Protein AF-A0A914D4G0-F1 (afdb_monomer_lite)

InterPro domains:
  IPR000300 Inositol polyphosphate-related phosphatase [PF22669] (76-196)
  IPR036691 Endonuclease/exonuclease/phosphatase superfamily [G3DSA:3.60.10.10] (46-197)
  IPR036691 Endonuclease/exonuclease/phosphatase superfamily [SSF56219] (54-196)
  IPR046985 Inositol 5-phosphatase [PTHR11200] (38-196)

Organism: NCBI:txid290746

Radius of gyration: 23.09 Å; chains: 1; bounding box: 46×28×74 Å

Secondary structure (DSSP, 8-state):
-----------HHHHHHHHHHHHHHHHTTSGGG---S------S---HHHHHHHHHHHHHTGGGT-------EEEEEEE-TTPPPPS--GGGG---GGG--SEEEEEEESS---GGGGTS---HHHHHHHHHHHHHS-TTEEEEEEEEETTEEEEEEEETTSS--EEEEEEEEEE-SGGG-SSSEEEEEEEEETT--

Structure (mmCIF, N/CA/C/O backbone):
data_AF-A0A914D4G0-F1
#
_entry.id   AF-A0A914D4G0-F1
#
loop_
_atom_site.group_PDB
_atom_site.id
_atom_site.type_symbol
_atom_site.label_atom_id
_atom_site.label_alt_id
_atom_site.label_comp_id
_atom_site.label_asym_id
_atom_site.label_entity_id
_atom_site.label_seq_id
_atom_site.pdbx_PDB_ins_code
_atom_site.Cartn_x
_atom_site.Cartn_y
_atom_site.Cartn_z
_atom_site.occupancy
_atom_site.B_iso_or_equiv
_atom_site.auth_seq_id
_atom_site.auth_comp_id
_atom_site.auth_asym_id
_atom_site.auth_atom_id
_atom_site.pdbx_PDB_model_num
ATOM 1 N N . MET A 1 1 ? 10.282 -16.327 -8.900 1.00 31.52 1 MET A N 1
ATOM 2 C CA . MET A 1 1 ? 9.055 -16.215 -8.095 1.00 31.52 1 MET A CA 1
ATOM 3 C C . MET A 1 1 ? 9.172 -14.932 -7.304 1.00 31.52 1 MET A C 1
ATOM 5 O O . MET A 1 1 ? 10.113 -14.797 -6.533 1.00 31.52 1 MET A O 1
ATOM 9 N N . TRP A 1 2 ? 8.322 -13.964 -7.622 1.00 39.78 2 TRP A N 1
ATOM 10 C CA . TRP A 1 2 ? 8.323 -12.632 -7.029 1.00 39.78 2 TRP A C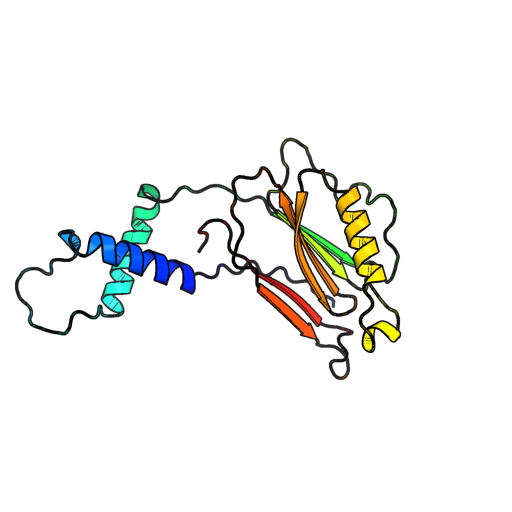A 1
ATOM 11 C C . TRP A 1 2 ? 7.177 -12.587 -6.027 1.00 39.78 2 TRP A C 1
ATOM 13 O O . TRP A 1 2 ? 6.055 -12.918 -6.400 1.00 39.78 2 TRP A O 1
ATOM 23 N N . LEU A 1 3 ? 7.456 -12.257 -4.770 1.00 36.03 3 LEU A N 1
ATOM 24 C CA . LEU A 1 3 ? 6.444 -12.249 -3.721 1.00 36.03 3 LEU A CA 1
ATOM 25 C C . LEU A 1 3 ? 6.492 -10.889 -3.020 1.00 36.03 3 LEU A C 1
ATOM 27 O O . LEU A 1 3 ? 7.392 -10.623 -2.229 1.00 36.03 3 LEU A O 1
ATOM 31 N N . ALA A 1 4 ? 5.542 -10.014 -3.346 1.00 40.72 4 ALA A N 1
ATOM 32 C CA . ALA A 1 4 ? 5.218 -8.881 -2.491 1.00 40.72 4 ALA A CA 1
ATOM 33 C C . ALA A 1 4 ? 4.266 -9.412 -1.415 1.00 40.72 4 ALA A C 1
ATOM 35 O O . ALA A 1 4 ? 3.120 -9.742 -1.715 1.00 40.72 4 ALA A O 1
ATOM 36 N N . VAL A 1 5 ? 4.762 -9.578 -0.190 1.00 39.16 5 VAL A N 1
ATOM 37 C CA . VAL A 1 5 ? 3.942 -10.025 0.939 1.00 39.16 5 VAL A CA 1
ATOM 38 C C . VAL A 1 5 ? 3.529 -8.791 1.724 1.00 39.16 5 VAL A C 1
ATOM 40 O O . VAL A 1 5 ? 4.361 -8.155 2.367 1.00 39.16 5 VAL A O 1
ATOM 43 N N . LEU A 1 6 ? 2.239 -8.460 1.699 1.00 41.31 6 LEU A N 1
ATOM 44 C CA . LEU A 1 6 ? 1.662 -7.623 2.74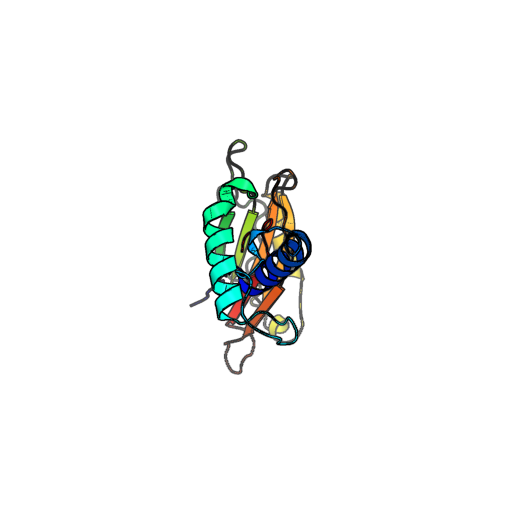2 1.00 41.31 6 LEU A CA 1
ATOM 45 C C . LEU A 1 6 ? 1.470 -8.517 3.971 1.00 41.31 6 LEU A C 1
ATOM 47 O O . LEU A 1 6 ? 0.527 -9.303 4.031 1.00 41.31 6 LEU A O 1
ATOM 51 N N . LEU A 1 7 ? 2.395 -8.437 4.925 1.00 39.84 7 LEU A N 1
ATOM 52 C CA . LEU A 1 7 ? 2.216 -9.048 6.236 1.00 39.84 7 LEU A CA 1
ATOM 53 C C . LEU A 1 7 ? 1.418 -8.072 7.104 1.00 39.84 7 LEU A C 1
ATOM 55 O O . LEU A 1 7 ? 1.981 -7.169 7.716 1.00 39.84 7 LEU A O 1
ATOM 59 N N . LEU A 1 8 ? 0.099 -8.257 7.159 1.00 38.81 8 LEU A N 1
ATOM 60 C CA . LEU A 1 8 ? -0.708 -7.713 8.250 1.00 38.81 8 LEU A CA 1
ATOM 61 C C . LEU A 1 8 ? -0.445 -8.592 9.476 1.00 38.81 8 LEU A C 1
ATOM 63 O O . LEU A 1 8 ? -1.198 -9.520 9.754 1.00 38.81 8 LEU A O 1
ATOM 67 N N . THR A 1 9 ? 0.686 -8.379 10.148 1.00 33.00 9 THR A N 1
ATOM 68 C CA . THR A 1 9 ? 0.923 -8.990 11.456 1.00 33.00 9 THR A CA 1
ATOM 69 C C . THR A 1 9 ? 0.265 -8.112 12.511 1.00 33.00 9 THR A C 1
ATOM 71 O O . THR A 1 9 ? 0.664 -6.950 12.632 1.00 33.00 9 THR A O 1
ATOM 74 N N . PRO A 1 10 ? -0.693 -8.635 13.282 1.00 34.34 10 PRO A N 1
ATOM 75 C CA . PRO A 1 10 ? -1.099 -7.985 14.511 1.00 34.34 10 PRO A CA 1
ATOM 76 C C . PRO A 1 10 ? 0.111 -7.947 15.458 1.00 34.34 10 PRO A C 1
ATOM 78 O O . PRO A 1 10 ? 0.703 -8.989 15.763 1.00 34.34 10 PRO A O 1
ATOM 81 N N . ILE A 1 11 ? 0.572 -6.750 15.837 1.00 36.84 11 ILE A N 1
ATOM 82 C CA . ILE A 1 11 ? 1.615 -6.601 16.861 1.00 36.84 11 ILE A CA 1
ATOM 83 C C . ILE A 1 11 ? 0.909 -6.700 18.215 1.00 36.84 11 ILE A C 1
ATOM 85 O O . ILE A 1 11 ? 0.726 -5.703 18.912 1.00 36.84 11 ILE A O 1
ATOM 89 N N . ALA A 1 12 ? 0.549 -7.925 18.599 1.00 33.84 12 ALA A N 1
ATOM 90 C CA . ALA A 1 12 ? -0.200 -8.162 19.829 1.00 33.84 12 ALA A CA 1
ATOM 91 C C . ALA A 1 12 ? 0.590 -7.690 21.063 1.00 33.84 12 ALA A C 1
ATOM 93 O O . ALA A 1 12 ? 0.043 -7.145 22.013 1.00 33.84 12 ALA A O 1
ATOM 94 N N . TYR A 1 13 ? 1.917 -7.800 21.053 1.00 32.06 13 TYR A N 1
ATOM 95 C CA . TYR A 1 13 ? 2.677 -7.695 22.299 1.00 32.06 13 TYR A CA 1
ATOM 96 C C . TYR A 1 13 ? 2.809 -6.273 22.882 1.00 32.06 13 TYR A C 1
ATOM 98 O O . TYR A 1 13 ? 2.896 -6.105 24.098 1.00 32.06 13 TYR A O 1
ATOM 106 N N . ALA A 1 14 ? 2.840 -5.232 22.043 1.00 32.28 14 ALA A N 1
ATOM 107 C CA . ALA A 1 14 ? 3.167 -3.876 22.501 1.00 32.28 14 ALA A CA 1
ATOM 108 C C . ALA A 1 14 ? 1.941 -3.104 23.022 1.00 32.28 14 ALA A C 1
ATOM 110 O O . ALA A 1 14 ? 2.030 -2.416 24.042 1.00 32.28 14 ALA A O 1
ATOM 111 N N . ALA A 1 15 ? 0.789 -3.248 22.360 1.00 35.72 15 ALA A N 1
ATOM 112 C CA . ALA A 1 15 ? -0.452 -2.584 22.757 1.00 35.72 15 ALA A CA 1
ATOM 113 C C . ALA A 1 15 ? -1.072 -3.220 24.014 1.00 35.72 15 ALA A C 1
ATOM 115 O O . ALA A 1 15 ? -1.530 -2.488 24.894 1.00 35.72 15 ALA A O 1
ATOM 116 N N . TYR A 1 16 ? -0.998 -4.552 24.160 1.00 37.50 16 TYR A N 1
ATOM 117 C CA . TYR A 1 16 ? -1.457 -5.251 25.369 1.00 37.50 16 TYR A CA 1
ATOM 118 C C . TYR A 1 16 ? -0.684 -4.827 26.613 1.00 37.50 16 TYR A C 1
ATOM 120 O O . TYR A 1 16 ? -1.299 -4.514 27.626 1.00 37.50 16 TYR A O 1
ATOM 128 N N . SER A 1 17 ? 0.644 -4.712 26.532 1.00 36.75 17 SER A N 1
ATOM 129 C CA . SER A 1 17 ? 1.446 -4.212 27.654 1.00 36.75 17 SER A CA 1
ATOM 130 C C . SER A 1 17 ? 1.021 -2.794 28.062 1.00 36.75 17 SER A C 1
ATOM 132 O O . SER A 1 17 ? 0.920 -2.490 29.249 1.00 36.75 17 SER A O 1
ATOM 134 N N . TYR A 1 18 ? 0.686 -1.920 27.107 1.00 39.38 18 TYR A N 1
ATOM 135 C CA . TYR A 1 18 ? 0.247 -0.555 27.407 1.00 39.38 18 TYR A CA 1
ATOM 136 C C . TYR A 1 18 ? -1.170 -0.492 28.001 1.00 39.38 18 TYR A C 1
ATOM 138 O O . TYR A 1 18 ? -1.399 0.230 28.976 1.00 39.38 18 TYR A O 1
ATOM 146 N N . ILE A 1 19 ? -2.118 -1.263 27.456 1.00 41.59 19 ILE A N 1
ATOM 147 C CA . ILE A 1 19 ? -3.496 -1.349 27.961 1.00 41.59 19 ILE A CA 1
ATOM 148 C C . ILE A 1 19 ? -3.509 -2.018 29.335 1.00 41.59 19 ILE A C 1
ATOM 150 O O . ILE A 1 19 ? -4.092 -1.457 30.259 1.00 41.59 19 ILE A O 1
ATOM 154 N N . SER A 1 20 ? -2.810 -3.143 29.500 1.00 48.12 20 SER A N 1
ATOM 155 C CA . SER A 1 20 ? -2.646 -3.833 30.780 1.00 48.12 20 SER A CA 1
ATOM 156 C C . SER A 1 20 ? -2.050 -2.890 31.820 1.00 48.12 20 SER A C 1
ATOM 158 O O . SER A 1 20 ? -2.674 -2.674 32.848 1.00 48.12 20 SER A O 1
ATOM 160 N N . ASN A 1 21 ? -0.959 -2.174 31.527 1.00 44.28 21 ASN A N 1
ATOM 161 C CA . ASN A 1 21 ? -0.367 -1.231 32.485 1.00 44.28 21 ASN A CA 1
ATOM 162 C C . ASN A 1 21 ? -1.286 -0.046 32.833 1.00 44.28 21 ASN A C 1
ATOM 164 O O . ASN A 1 21 ? -1.348 0.378 33.990 1.00 44.28 21 ASN A O 1
ATOM 168 N N . THR A 1 22 ? -2.020 0.489 31.856 1.00 48.53 22 THR A N 1
ATOM 169 C CA . THR A 1 22 ? -2.906 1.647 32.062 1.00 48.53 22 THR A CA 1
ATOM 170 C C . THR A 1 22 ? -4.183 1.255 32.811 1.00 48.53 22 THR A C 1
ATOM 172 O O . THR A 1 22 ? -4.624 1.970 33.714 1.00 48.53 22 THR A O 1
ATOM 175 N N . LEU A 1 23 ? -4.771 0.103 32.478 1.00 47.41 23 LEU A N 1
ATOM 176 C CA . LEU A 1 23 ? -5.924 -0.461 33.176 1.00 47.41 23 LEU A CA 1
ATOM 177 C C . LEU A 1 23 ? -5.527 -0.977 34.560 1.00 47.41 23 LEU A C 1
ATOM 179 O O . LEU A 1 23 ? -6.229 -0.689 35.521 1.00 47.41 23 LEU A O 1
ATOM 183 N N . TYR A 1 24 ? -4.371 -1.623 34.704 1.00 48.72 24 TYR A N 1
ATOM 184 C CA . TYR A 1 24 ? -3.811 -2.036 35.988 1.00 48.72 24 TYR A CA 1
ATOM 185 C C . TYR A 1 24 ? -3.618 -0.832 36.910 1.00 48.72 24 TYR A C 1
ATOM 187 O O . TYR A 1 24 ? -4.111 -0.840 38.033 1.00 48.72 24 TYR A O 1
ATOM 195 N N . ALA A 1 25 ? -3.017 0.265 36.434 1.00 53.16 25 ALA A N 1
ATOM 196 C CA . ALA A 1 25 ? -2.894 1.496 37.218 1.00 53.16 25 ALA A CA 1
ATOM 197 C C . ALA A 1 25 ? -4.259 2.078 37.638 1.00 53.16 25 ALA A C 1
ATOM 199 O O . ALA A 1 25 ? -4.397 2.596 38.747 1.00 53.16 25 ALA A O 1
ATOM 200 N N . LYS A 1 26 ? -5.274 1.963 36.773 1.00 47.59 26 LYS A N 1
ATOM 201 C CA . LYS A 1 26 ? -6.637 2.456 37.018 1.00 47.59 26 LYS A CA 1
ATOM 202 C C . LYS A 1 26 ? -7.452 1.549 37.945 1.00 47.59 26 LYS A C 1
ATOM 204 O O . LYS A 1 26 ? -8.315 2.041 38.670 1.00 47.59 26 LYS A O 1
ATOM 209 N N . PHE A 1 27 ? -7.177 0.247 37.945 1.00 44.84 27 PHE A N 1
ATOM 210 C CA . PHE A 1 27 ? -7.932 -0.760 38.683 1.00 44.84 27 PHE A CA 1
ATOM 211 C C . PHE A 1 27 ? -7.216 -1.303 39.923 1.00 44.84 27 PHE A C 1
ATOM 213 O O . PHE A 1 27 ? -7.862 -1.975 40.718 1.00 44.84 27 PHE A O 1
ATOM 220 N N . LYS A 1 28 ? -5.958 -0.919 40.183 1.00 45.75 28 LYS A N 1
ATOM 221 C CA . LYS A 1 28 ? -5.186 -1.262 41.398 1.00 45.75 28 LYS A CA 1
ATOM 222 C C . LYS A 1 28 ? -5.899 -0.923 42.722 1.00 45.75 28 LYS A C 1
ATOM 224 O O . LYS A 1 28 ? -5.523 -1.441 43.767 1.00 45.75 28 LYS A O 1
ATOM 229 N N . GLY A 1 29 ? -6.916 -0.054 42.691 1.00 41.25 29 GLY A N 1
ATOM 230 C CA . GLY A 1 29 ? -7.773 0.286 43.836 1.00 41.25 29 GLY A CA 1
ATOM 231 C C . GLY A 1 29 ? -9.142 -0.412 43.874 1.00 41.25 29 GLY A C 1
ATOM 232 O O . GLY A 1 29 ? -9.911 -0.166 44.800 1.00 41.25 29 GLY A O 1
ATOM 233 N N . MET A 1 30 ? -9.484 -1.244 42.886 1.00 38.59 30 MET A N 1
ATOM 234 C CA . MET A 1 30 ? -10.742 -1.994 42.842 1.00 38.59 30 MET A CA 1
ATOM 235 C C . MET A 1 30 ? -10.577 -3.360 43.514 1.00 38.59 30 MET A C 1
ATOM 237 O O . MET A 1 30 ? -9.576 -4.050 43.346 1.00 38.59 30 MET A O 1
ATOM 241 N N . THR A 1 31 ? -11.591 -3.761 44.275 1.00 43.91 31 THR A N 1
ATOM 242 C CA . THR A 1 31 ? -11.625 -4.922 45.184 1.00 43.91 31 THR A CA 1
ATOM 243 C C . THR A 1 31 ? -11.332 -6.288 44.552 1.00 43.91 31 THR A C 1
ATOM 245 O O . THR A 1 31 ? -11.172 -7.254 45.289 1.00 43.91 31 THR A O 1
ATOM 248 N N . PHE A 1 32 ? -11.201 -6.385 43.226 1.00 41.91 32 PHE A N 1
ATOM 249 C CA . PHE A 1 32 ? -10.758 -7.601 42.533 1.00 41.91 32 PHE A CA 1
ATOM 250 C C . PHE A 1 32 ? -9.261 -7.910 42.734 1.00 41.91 32 PHE A C 1
ATOM 252 O O . PHE A 1 32 ? -8.868 -9.059 42.582 1.00 41.91 32 PHE A O 1
ATOM 259 N N . TYR A 1 33 ? -8.443 -6.916 43.111 1.00 45.09 33 TYR A N 1
ATOM 260 C CA . TYR A 1 33 ? -7.003 -7.072 43.394 1.00 45.09 33 TYR A CA 1
ATOM 261 C C . TYR A 1 33 ? -6.689 -7.319 44.875 1.00 45.09 33 TYR A C 1
ATOM 263 O O . TYR A 1 33 ? -5.527 -7.468 45.255 1.00 45.09 33 TYR A O 1
ATOM 271 N N . ALA A 1 34 ? -7.704 -7.329 45.740 1.00 39.88 34 ALA A N 1
ATOM 272 C CA . ALA A 1 34 ? -7.509 -7.679 47.135 1.00 39.88 34 ALA A CA 1
ATOM 273 C C . ALA A 1 34 ? -7.415 -9.204 47.242 1.00 39.88 34 ALA A C 1
ATOM 275 O O . ALA A 1 34 ? -8.435 -9.894 47.248 1.00 39.88 34 ALA A O 1
ATOM 276 N N . SER A 1 35 ? -6.192 -9.732 47.352 1.00 42.81 35 SER A N 1
ATOM 277 C CA . SER A 1 35 ? -6.002 -11.091 47.862 1.00 42.81 35 SER A CA 1
ATOM 278 C C . SER A 1 35 ? -6.795 -11.244 49.164 1.00 42.81 35 SER A C 1
ATOM 280 O O . SER A 1 35 ? -6.742 -10.334 50.005 1.00 42.81 35 SER A O 1
ATOM 282 N N . PRO A 1 36 ? -7.517 -12.365 49.365 1.00 39.41 36 PRO A N 1
ATOM 283 C CA . PRO A 1 36 ? -8.132 -12.671 50.647 1.00 39.41 36 PRO A CA 1
ATOM 284 C C . PRO A 1 36 ? -7.077 -12.487 51.732 1.00 39.41 36 PRO A C 1
ATOM 286 O O . PRO A 1 36 ? -5.961 -12.994 51.605 1.00 39.41 36 PRO A O 1
ATOM 289 N N . ALA A 1 37 ? -7.400 -11.677 52.739 1.00 42.59 37 ALA A N 1
ATOM 290 C CA . ALA A 1 37 ? -6.470 -11.273 53.778 1.00 42.59 37 ALA A CA 1
ATOM 291 C C . ALA A 1 37 ? -5.745 -12.498 54.359 1.00 42.59 37 ALA A C 1
ATOM 293 O O . ALA A 1 37 ? -6.352 -13.295 55.072 1.00 42.59 37 ALA A O 1
ATOM 294 N N . GLY A 1 38 ? -4.456 -12.647 54.037 1.00 43.66 38 GLY A N 1
ATOM 295 C CA . GLY A 1 38 ? -3.645 -13.725 54.592 1.00 43.66 38 GLY A CA 1
ATOM 296 C C . GLY A 1 38 ? -2.577 -14.330 53.688 1.00 43.66 38 GLY A C 1
ATOM 297 O O . GLY A 1 38 ? -2.456 -15.543 53.692 1.00 43.66 38 GLY A O 1
ATOM 298 N N . THR A 1 39 ? -1.761 -13.552 52.968 1.00 35.84 39 THR A N 1
ATOM 299 C CA . THR A 1 39 ? -0.366 -13.982 52.734 1.00 35.84 39 THR A CA 1
ATOM 300 C C . THR A 1 39 ? 0.559 -12.788 52.505 1.00 35.84 39 THR A C 1
ATOM 302 O O . THR A 1 39 ? 0.174 -11.766 51.949 1.00 35.84 39 THR A O 1
ATOM 305 N N . SER A 1 40 ? 1.755 -12.914 53.056 1.00 36.38 40 SER A N 1
ATOM 306 C CA . SER A 1 40 ? 2.755 -11.900 53.381 1.00 36.38 40 SER A CA 1
ATOM 307 C C . SER A 1 40 ? 3.497 -11.267 52.202 1.00 36.38 40 SER A C 1
ATOM 309 O O . SER A 1 40 ? 3.840 -11.955 51.250 1.00 36.38 40 SER A O 1
ATOM 311 N N . ASN A 1 41 ? 3.860 -9.990 52.387 1.00 45.78 41 ASN A N 1
ATOM 312 C CA . ASN A 1 41 ? 5.069 -9.305 51.907 1.00 45.78 41 ASN A CA 1
ATOM 313 C C . ASN A 1 41 ? 5.856 -9.968 50.758 1.00 45.78 41 ASN A C 1
ATOM 315 O O . ASN A 1 41 ? 6.761 -10.771 50.983 1.00 45.78 41 ASN A O 1
ATOM 319 N N . SER A 1 42 ? 5.654 -9.445 49.555 1.00 40.47 42 SER A N 1
ATOM 320 C CA . SER A 1 42 ? 6.712 -9.256 48.564 1.00 40.47 42 SER A CA 1
ATOM 321 C C . SER A 1 42 ? 6.470 -7.907 47.895 1.00 40.47 42 SER A C 1
ATOM 323 O O . SER A 1 42 ? 5.322 -7.548 47.635 1.00 40.47 42 SER A O 1
ATOM 325 N N . ASN A 1 43 ? 7.534 -7.132 47.670 1.00 45.47 43 ASN A N 1
ATOM 326 C CA . ASN A 1 43 ? 7.493 -5.893 46.890 1.00 45.47 43 ASN A CA 1
ATOM 327 C C . ASN A 1 43 ? 6.596 -6.110 45.667 1.00 45.47 43 ASN A C 1
ATOM 329 O O . ASN A 1 43 ? 6.866 -7.036 44.911 1.00 45.47 43 ASN A O 1
ATOM 333 N N . GLY A 1 44 ? 5.512 -5.330 45.560 1.00 53.06 44 GLY A N 1
ATOM 334 C CA . GLY A 1 44 ? 4.329 -5.593 44.727 1.00 53.06 44 GLY A CA 1
ATOM 335 C C . GLY A 1 44 ? 4.569 -5.570 43.218 1.00 53.06 44 GLY A C 1
ATOM 336 O O . GLY A 1 44 ? 4.004 -4.734 42.514 1.00 53.06 44 GLY A O 1
ATOM 337 N N . VAL A 1 45 ? 5.420 -6.475 42.753 1.00 53.12 45 VAL A N 1
ATOM 338 C CA . VAL A 1 45 ? 5.656 -6.826 41.362 1.00 53.12 45 VAL A CA 1
ATOM 339 C C . VAL A 1 45 ? 4.743 -8.021 41.069 1.00 53.12 45 VAL A C 1
ATOM 341 O O . VAL A 1 45 ? 4.906 -9.055 41.720 1.00 53.12 45 VAL A O 1
ATOM 344 N N . PRO A 1 46 ? 3.760 -7.875 40.167 1.00 56.84 46 PRO A N 1
ATOM 345 C CA . PRO A 1 46 ? 2.909 -8.977 39.723 1.00 56.84 46 PRO A CA 1
ATOM 346 C C . PRO A 1 46 ? 3.740 -10.148 39.195 1.00 56.84 46 PRO A C 1
ATOM 348 O O . PRO A 1 46 ? 4.801 -9.940 38.598 1.00 56.84 46 PRO A O 1
ATOM 351 N N . SER A 1 47 ? 3.286 -11.380 39.433 1.00 68.06 47 SER A N 1
ATOM 352 C CA . SER A 1 47 ? 3.899 -12.561 38.823 1.00 68.06 47 SER A CA 1
ATOM 353 C C . SER A 1 47 ? 3.332 -12.792 37.417 1.00 68.06 47 SER A C 1
ATOM 355 O O . SER A 1 47 ? 2.186 -12.449 37.143 1.00 68.06 47 SER A O 1
ATOM 357 N N . ALA A 1 48 ? 4.097 -13.434 36.529 1.00 68.50 48 ALA A N 1
ATOM 358 C CA . ALA A 1 48 ? 3.649 -13.715 35.157 1.00 68.50 48 ALA A CA 1
ATOM 359 C C . ALA A 1 48 ? 2.348 -14.547 35.089 1.00 68.50 48 ALA A C 1
ATOM 361 O O . ALA A 1 48 ? 1.604 -14.459 34.117 1.00 68.50 48 ALA A O 1
ATOM 362 N N . SER A 1 49 ? 2.060 -15.352 36.118 1.00 73.50 49 SER A N 1
ATOM 363 C CA . SER A 1 49 ? 0.791 -16.077 36.246 1.00 73.50 49 SER A CA 1
ATOM 364 C C . SER A 1 49 ? -0.385 -15.175 36.620 1.00 73.50 49 SER A C 1
ATOM 366 O O . SER A 1 49 ? -1.503 -15.443 36.187 1.00 73.50 49 SER A O 1
ATOM 368 N N . ASP A 1 50 ? -0.142 -14.117 37.399 1.00 76.44 50 ASP A N 1
ATOM 369 C CA . ASP A 1 50 ? -1.178 -13.145 37.759 1.00 76.44 50 ASP A CA 1
ATOM 370 C C . ASP A 1 50 ? -1.549 -12.288 36.543 1.00 76.44 50 ASP A C 1
ATOM 372 O O . ASP A 1 50 ? -2.731 -12.051 36.301 1.00 76.44 50 ASP A O 1
ATOM 376 N N . ASP A 1 51 ? -0.554 -11.895 35.742 1.00 75.75 51 ASP A N 1
ATOM 377 C CA . ASP A 1 51 ? -0.763 -11.135 34.505 1.00 75.75 51 ASP A CA 1
ATOM 378 C C . ASP A 1 51 ? -1.593 -11.936 33.493 1.00 75.75 51 ASP A C 1
ATOM 380 O O . ASP A 1 51 ? -2.593 -11.435 32.986 1.00 75.75 51 ASP A O 1
ATOM 384 N N . GLN A 1 52 ? -1.259 -13.216 33.280 1.00 75.81 52 GLN A N 1
ATOM 385 C CA . GLN A 1 52 ? -2.017 -14.081 32.371 1.00 75.81 52 GLN A CA 1
ATOM 386 C C . GLN A 1 52 ? -3.475 -14.261 32.821 1.00 75.81 52 GLN A C 1
ATOM 388 O O . GLN A 1 52 ? -4.392 -14.217 32.005 1.00 75.81 52 GLN A O 1
ATOM 393 N N . PHE A 1 53 ? -3.706 -14.440 34.124 1.00 82.38 53 PHE A N 1
ATOM 394 C CA . PHE A 1 53 ? -5.057 -14.565 34.670 1.00 82.38 53 PHE A CA 1
ATOM 395 C C . PHE A 1 53 ? -5.878 -13.280 34.484 1.00 82.38 53 PHE A C 1
ATOM 397 O O . PHE A 1 53 ? -7.068 -13.335 34.163 1.00 82.38 53 PHE A O 1
ATOM 404 N N . ILE A 1 54 ? -5.251 -12.117 34.675 1.00 81.50 54 ILE A N 1
ATOM 405 C CA . ILE A 1 54 ? -5.887 -10.817 34.442 1.00 81.50 54 ILE A CA 1
ATOM 406 C C . ILE A 1 54 ? -6.215 -10.643 32.957 1.00 81.50 54 ILE A C 1
ATOM 408 O O . ILE A 1 54 ? -7.326 -10.215 32.639 1.00 81.50 54 ILE A O 1
ATOM 412 N N . ASP A 1 55 ? -5.294 -11.003 32.065 1.00 77.75 55 ASP A N 1
ATOM 413 C CA . ASP A 1 55 ? -5.491 -10.914 30.619 1.00 77.75 55 ASP A CA 1
ATOM 414 C C . ASP A 1 55 ? -6.670 -11.780 30.165 1.00 77.75 55 ASP A C 1
ATOM 416 O O . ASP A 1 55 ? -7.545 -11.290 29.450 1.00 77.75 55 ASP A O 1
ATOM 420 N N . ASP A 1 56 ? -6.771 -13.016 30.658 1.00 82.31 56 ASP A N 1
ATOM 421 C CA . ASP A 1 56 ? -7.888 -13.915 30.355 1.00 82.31 56 ASP A CA 1
ATOM 422 C C . ASP A 1 56 ? -9.237 -13.317 30.811 1.00 82.31 56 ASP A C 1
ATOM 424 O O . ASP A 1 56 ? -10.240 -13.372 30.087 1.00 82.31 56 ASP A O 1
ATOM 428 N N . ILE A 1 57 ? -9.276 -12.689 31.996 1.00 87.56 57 ILE A N 1
ATOM 429 C CA . ILE A 1 57 ? -10.479 -12.008 32.497 1.00 87.56 57 ILE A CA 1
ATOM 430 C C . ILE A 1 57 ? -10.824 -10.778 31.654 1.00 87.56 57 ILE A C 1
ATOM 432 O O . ILE A 1 57 ? -12.007 -10.553 31.376 1.00 87.56 57 ILE A O 1
ATOM 436 N N . LEU A 1 58 ? -9.839 -9.961 31.273 1.00 84.50 58 LEU A N 1
ATOM 437 C CA . LEU A 1 58 ? -10.069 -8.772 30.452 1.00 84.50 58 LEU A CA 1
ATOM 438 C C . LEU A 1 58 ? -10.577 -9.170 29.066 1.00 84.50 58 LEU A C 1
ATOM 440 O O . LEU A 1 58 ? -11.592 -8.628 28.626 1.00 84.50 58 LEU A O 1
ATOM 444 N N . HIS A 1 59 ? -9.963 -10.178 28.449 1.00 80.75 59 HIS A N 1
ATOM 445 C CA . HIS A 1 59 ? -10.412 -10.768 27.192 1.00 80.75 59 HIS A CA 1
ATOM 446 C C . HIS A 1 59 ? -11.875 -11.223 27.253 1.00 80.75 59 HIS A C 1
ATOM 448 O O . HIS A 1 59 ? -12.685 -10.854 26.402 1.00 80.75 59 HIS A O 1
ATOM 454 N N . GLY A 1 60 ? -12.262 -11.951 28.307 1.00 83.75 60 GLY A N 1
ATOM 455 C CA . GLY A 1 60 ? -13.648 -12.398 28.495 1.00 83.75 60 GLY A CA 1
ATOM 456 C C . GLY A 1 60 ? -14.671 -11.255 28.595 1.00 83.75 60 GLY A C 1
ATOM 457 O O . GLY A 1 60 ? -15.867 -11.455 28.363 1.00 83.75 60 GLY A O 1
ATOM 458 N N . HIS A 1 61 ? -14.217 -10.040 28.905 1.00 86.25 61 HIS A N 1
ATOM 459 C CA . HIS A 1 61 ? -15.058 -8.862 29.095 1.00 86.25 61 HIS A CA 1
ATOM 460 C C . HIS A 1 61 ? -14.899 -7.785 28.018 1.00 86.25 61 HIS A C 1
ATOM 462 O O . HIS A 1 61 ? -15.514 -6.727 28.165 1.00 86.25 61 HIS A O 1
ATOM 468 N N . GLU A 1 62 ? -14.158 -8.036 26.935 1.00 85.94 62 GLU A N 1
ATOM 469 C CA . GLU A 1 62 ? -13.879 -7.050 25.878 1.00 85.94 62 GLU A CA 1
ATOM 470 C C . GLU A 1 62 ? -15.125 -6.325 25.376 1.00 85.94 62 GLU A C 1
ATOM 472 O O . GLU A 1 62 ? -15.115 -5.110 25.224 1.00 85.94 62 GLU A O 1
ATOM 477 N N . HIS A 1 63 ? -16.244 -7.031 25.210 1.00 85.75 63 HIS A N 1
ATOM 478 C CA . HIS A 1 63 ? -17.516 -6.451 24.763 1.00 85.75 63 HIS A CA 1
ATOM 479 C C . HIS A 1 63 ? -18.034 -5.284 25.632 1.00 85.75 63 HIS A C 1
ATOM 481 O O . HIS A 1 63 ? -18.912 -4.538 25.203 1.00 85.75 63 HIS A O 1
ATOM 487 N N . ARG A 1 64 ? -17.536 -5.129 26.866 1.00 88.81 64 ARG A N 1
ATOM 488 C CA . ARG A 1 64 ? -17.932 -4.056 27.792 1.00 88.81 64 ARG A CA 1
ATOM 489 C C . ARG A 1 64 ? -17.162 -2.759 27.569 1.00 88.81 64 ARG A C 1
ATOM 491 O O . ARG A 1 64 ? -17.602 -1.720 28.056 1.00 88.81 64 ARG A O 1
ATOM 498 N N . PHE A 1 65 ? -16.010 -2.819 26.908 1.00 84.31 65 PHE A N 1
ATOM 499 C CA . PHE A 1 65 ? -15.103 -1.679 26.765 1.00 84.31 65 PHE A CA 1
ATOM 500 C C . PHE A 1 65 ? -14.508 -1.517 25.359 1.00 84.31 65 PHE A C 1
ATOM 502 O O . PHE A 1 65 ? -13.954 -0.461 25.065 1.00 84.31 65 PHE A O 1
ATOM 509 N N . CYS A 1 66 ? -14.675 -2.503 24.480 1.00 85.69 66 CYS A N 1
ATOM 510 C CA . CYS A 1 66 ? -14.287 -2.469 23.077 1.00 85.69 66 CYS A CA 1
ATOM 511 C C . CYS A 1 66 ? -15.518 -2.348 22.175 1.00 85.69 66 CYS A C 1
ATOM 513 O O . CYS A 1 66 ? -16.590 -2.881 22.466 1.00 85.69 66 CYS A O 1
ATOM 515 N N . ASN A 1 67 ? -15.337 -1.682 21.035 1.00 85.75 67 ASN A N 1
ATOM 516 C CA . ASN A 1 67 ? -16.279 -1.732 19.926 1.00 85.75 67 ASN A CA 1
ATOM 517 C C . ASN A 1 67 ? -15.605 -2.415 18.737 1.00 85.75 67 ASN A C 1
ATOM 519 O O . ASN A 1 67 ? -14.493 -2.043 18.362 1.00 85.75 67 ASN A O 1
ATOM 523 N N . PHE A 1 68 ? -16.294 -3.378 18.136 1.00 86.94 68 PHE A N 1
ATOM 524 C CA . PHE A 1 68 ? -15.776 -4.155 17.018 1.00 86.94 68 PHE A CA 1
ATOM 525 C C . PHE A 1 68 ? -16.460 -3.727 15.726 1.00 86.94 68 PHE A C 1
ATOM 527 O O . PHE A 1 68 ? -17.673 -3.527 15.673 1.00 86.94 68 PHE A O 1
ATOM 534 N N . SER A 1 69 ? -15.667 -3.568 14.674 1.00 87.81 69 SER A N 1
ATOM 535 C CA . SER A 1 69 ? -16.162 -3.181 13.359 1.00 87.81 69 SER A CA 1
ATOM 536 C C . SER A 1 69 ? -15.277 -3.760 12.274 1.00 87.81 69 SER A C 1
ATOM 538 O O . SER A 1 69 ? -14.052 -3.750 12.413 1.00 87.81 69 SER A O 1
ATOM 540 N N . ASP A 1 70 ? -15.889 -4.168 11.171 1.00 90.44 70 ASP A N 1
ATOM 541 C CA . ASP A 1 70 ? -15.159 -4.739 10.049 1.00 90.44 70 ASP A CA 1
ATOM 542 C C . ASP A 1 70 ? -14.283 -3.702 9.344 1.00 90.44 70 ASP A C 1
ATOM 544 O O . ASP A 1 70 ? -14.688 -2.565 9.067 1.00 90.44 70 ASP A O 1
ATOM 548 N N . VAL A 1 71 ? -13.076 -4.129 8.974 1.00 91.94 71 VAL A N 1
ATOM 549 C CA . VAL A 1 71 ? -12.160 -3.346 8.148 1.00 91.94 71 VAL A CA 1
ATOM 550 C C . VAL A 1 71 ? -12.056 -3.981 6.767 1.00 91.94 71 VAL A C 1
ATOM 552 O O . VAL A 1 71 ? -11.567 -5.095 6.617 1.00 91.94 71 VAL A O 1
ATOM 555 N N . ARG A 1 72 ? -12.478 -3.251 5.729 1.00 94.19 72 ARG A N 1
ATOM 556 C CA . ARG A 1 72 ? -12.297 -3.676 4.337 1.00 94.19 72 ARG A CA 1
ATOM 557 C C . ARG A 1 72 ? -10.914 -3.273 3.844 1.00 94.19 72 ARG A C 1
ATOM 559 O O . ARG A 1 72 ? -10.618 -2.081 3.749 1.00 94.19 72 ARG A O 1
ATOM 566 N N . VAL A 1 73 ? -10.096 -4.258 3.498 1.00 95.31 73 VAL A N 1
ATOM 567 C CA . VAL A 1 73 ? -8.775 -4.058 2.897 1.00 95.31 73 VAL A CA 1
ATOM 568 C C . VAL A 1 73 ? -8.789 -4.656 1.497 1.00 95.31 73 VAL A C 1
ATOM 570 O O . VAL A 1 73 ? -9.108 -5.829 1.325 1.00 95.31 73 VAL A O 1
ATOM 573 N N . PHE A 1 74 ? -8.449 -3.853 0.495 1.00 96.19 74 PHE A N 1
ATOM 574 C CA . PHE A 1 74 ? -8.222 -4.328 -0.864 1.00 96.19 74 PHE A CA 1
ATOM 575 C C . PHE A 1 74 ? -6.725 -4.498 -1.091 1.00 96.19 74 PHE A C 1
ATOM 577 O O . PHE A 1 74 ? -5.952 -3.572 -0.853 1.00 96.19 74 PHE A O 1
ATOM 584 N N . VAL A 1 75 ? -6.317 -5.674 -1.557 1.00 96.50 75 VAL A N 1
ATOM 585 C CA . VAL A 1 75 ? -4.917 -5.988 -1.845 1.00 96.50 75 VAL A CA 1
ATOM 586 C C . VAL A 1 75 ? -4.825 -6.455 -3.283 1.00 96.50 75 VAL A C 1
ATOM 588 O O . VAL A 1 75 ? -5.539 -7.368 -3.691 1.00 96.50 75 VAL A O 1
ATOM 591 N N . THR A 1 76 ? -3.936 -5.843 -4.053 1.00 95.50 76 THR A N 1
ATOM 592 C CA . THR A 1 76 ? -3.681 -6.258 -5.428 1.00 95.50 76 THR A CA 1
ATOM 593 C C . THR A 1 76 ? -2.200 -6.221 -5.743 1.00 95.50 76 THR A C 1
ATOM 595 O O . THR A 1 76 ? -1.423 -5.493 -5.123 1.00 95.50 76 THR A O 1
ATOM 598 N N . THR A 1 77 ? -1.809 -6.979 -6.762 1.00 95.44 77 THR A N 1
ATOM 599 C CA . THR A 1 77 ? -0.448 -6.953 -7.265 1.00 95.44 77 THR A CA 1
ATOM 600 C C . THR A 1 77 ? -0.376 -7.002 -8.784 1.00 95.44 77 THR A C 1
ATOM 602 O O . THR A 1 77 ? -1.276 -7.549 -9.420 1.00 95.44 77 THR A O 1
ATOM 605 N N . PHE A 1 78 ? 0.672 -6.413 -9.364 1.00 93.88 78 PHE A N 1
ATOM 606 C CA . PHE A 1 78 ? 0.924 -6.477 -10.796 1.00 93.88 78 PHE A CA 1
ATOM 607 C C . PHE A 1 78 ? 2.423 -6.429 -11.118 1.00 93.88 78 PHE A C 1
ATOM 609 O O . PHE A 1 78 ? 3.135 -5.506 -10.725 1.00 93.88 78 PHE A O 1
ATOM 616 N N . ASN A 1 79 ? 2.897 -7.407 -11.888 1.00 93.44 79 ASN A N 1
ATOM 617 C CA . ASN A 1 79 ? 4.209 -7.340 -12.515 1.00 93.44 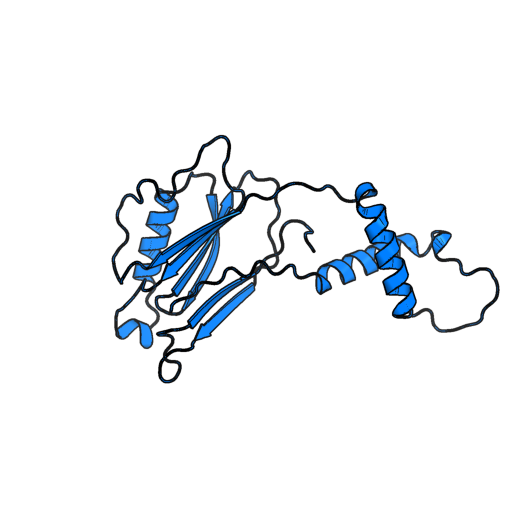79 ASN A CA 1
ATOM 618 C C . ASN A 1 79 ? 4.109 -6.505 -13.798 1.00 93.44 79 ASN A C 1
ATOM 620 O O . ASN A 1 79 ? 3.429 -6.899 -14.746 1.00 93.44 79 ASN A O 1
ATOM 624 N N . VAL A 1 80 ? 4.784 -5.357 -13.818 1.00 93.31 80 VAL A N 1
ATOM 625 C CA . VAL A 1 80 ? 4.650 -4.353 -14.880 1.00 93.31 80 VAL A CA 1
ATOM 626 C C . VAL A 1 80 ? 5.733 -4.462 -15.958 1.00 93.31 80 VAL A C 1
ATOM 628 O O . VAL A 1 80 ? 5.689 -3.717 -16.937 1.00 93.31 80 VAL A O 1
ATOM 631 N N . ASN A 1 81 ? 6.685 -5.397 -15.820 1.00 90.75 81 ASN A N 1
ATOM 632 C CA . ASN A 1 81 ? 7.708 -5.721 -16.824 1.00 90.75 81 ASN A CA 1
ATOM 633 C C . ASN A 1 81 ? 8.438 -4.474 -17.384 1.00 90.75 81 ASN A C 1
ATOM 635 O O . ASN A 1 81 ? 8.547 -4.274 -18.598 1.00 90.75 81 ASN A O 1
ATOM 639 N N . GLY A 1 82 ? 8.867 -3.576 -16.498 1.00 88.81 82 GLY A N 1
ATOM 640 C CA . GLY A 1 82 ? 9.620 -2.351 -16.791 1.00 88.81 82 GLY A CA 1
ATOM 641 C C . GLY A 1 82 ? 8.850 -1.277 -17.558 1.00 88.81 82 GLY A C 1
ATOM 642 O O . GLY A 1 82 ? 9.453 -0.307 -18.029 1.00 88.81 82 GLY A O 1
ATOM 643 N N . ARG A 1 83 ? 7.536 -1.452 -17.741 1.00 90.44 83 ARG A N 1
ATOM 644 C CA . ARG A 1 83 ? 6.710 -0.539 -18.532 1.00 90.44 83 ARG A CA 1
ATOM 645 C C . ARG A 1 83 ? 6.313 0.687 -17.717 1.00 90.44 83 ARG A C 1
ATOM 647 O O . ARG A 1 83 ? 6.040 0.602 -16.520 1.00 90.44 83 ARG A O 1
ATOM 654 N N . ALA A 1 84 ? 6.238 1.818 -18.416 1.00 91.62 84 ALA A N 1
ATOM 655 C CA . ALA A 1 84 ? 5.559 2.999 -17.908 1.00 91.62 84 ALA A CA 1
ATOM 656 C C . ALA A 1 84 ? 4.080 2.663 -17.639 1.00 91.62 84 ALA A C 1
ATOM 658 O O . ALA A 1 84 ? 3.504 1.846 -18.373 1.00 91.62 84 ALA A O 1
ATOM 659 N N . PRO A 1 85 ? 3.454 3.283 -16.633 1.00 95.50 85 PRO A N 1
ATOM 660 C CA . PRO A 1 85 ? 2.024 3.131 -16.429 1.00 95.50 85 PRO A CA 1
ATOM 661 C C . PRO A 1 85 ? 1.231 3.686 -17.627 1.00 95.50 85 PRO A C 1
ATOM 663 O O . PRO A 1 85 ? 1.611 4.711 -18.197 1.00 95.50 85 PRO A O 1
ATOM 666 N N . PRO A 1 86 ? 0.120 3.043 -18.027 1.00 94.69 86 PRO A N 1
ATOM 667 C CA . PRO A 1 86 ? -0.828 3.652 -18.954 1.00 94.69 86 PRO A CA 1
ATOM 668 C C . PRO A 1 86 ? -1.610 4.769 -18.248 1.00 94.69 86 PRO A C 1
ATOM 670 O O . PRO A 1 86 ? -1.780 4.725 -17.038 1.00 94.69 86 PRO A O 1
ATOM 673 N N . GLU A 1 87 ? -2.185 5.716 -18.990 1.00 93.38 87 GLU A N 1
ATOM 674 C CA . GLU A 1 87 ? -3.002 6.795 -18.399 1.00 93.38 87 GLU A CA 1
ATOM 675 C C . GLU A 1 87 ? -4.204 6.255 -17.594 1.00 93.38 87 GLU A C 1
ATOM 677 O O . GLU A 1 87 ? -4.555 6.773 -16.532 1.00 93.38 87 GLU A O 1
ATOM 682 N N . LYS A 1 88 ? -4.822 5.171 -18.083 1.00 93.62 88 LYS A N 1
ATOM 683 C CA . LYS A 1 88 ? -5.979 4.521 -17.457 1.00 93.62 88 LYS A CA 1
ATOM 684 C C . LYS A 1 88 ? -5.668 3.078 -17.091 1.00 93.62 88 LYS A C 1
ATOM 686 O O . LYS A 1 88 ? -5.216 2.302 -17.931 1.00 93.62 88 LYS A O 1
ATOM 691 N N . LEU A 1 89 ? -6.021 2.693 -15.868 1.00 93.81 89 LEU A N 1
ATOM 692 C CA . LEU A 1 89 ? -5.854 1.333 -15.337 1.00 93.81 89 LEU A CA 1
ATOM 693 C C . LEU A 1 89 ? -7.098 0.448 -15.541 1.00 93.81 89 LEU A C 1
ATOM 695 O O . LEU A 1 89 ? -7.172 -0.681 -15.055 1.00 93.81 89 LEU A O 1
ATOM 699 N N . GLY A 1 90 ? -8.079 0.942 -16.303 1.00 88.31 90 GLY A N 1
ATOM 700 C CA . GLY A 1 90 ? -9.284 0.199 -16.660 1.00 88.31 90 GLY A CA 1
ATOM 701 C C . GLY A 1 90 ? -10.064 -0.250 -15.425 1.00 88.31 90 GLY A C 1
ATOM 702 O O . GLY A 1 90 ? -10.236 0.519 -14.485 1.00 88.31 90 GLY A O 1
ATOM 703 N N . LYS A 1 91 ? -10.528 -1.504 -15.428 1.00 90.88 91 LYS A N 1
ATOM 704 C CA . LYS A 1 91 ? -11.314 -2.093 -14.329 1.00 90.88 91 LYS A CA 1
ATOM 705 C C . LYS A 1 91 ? -10.478 -2.508 -13.116 1.00 90.88 91 LYS A C 1
ATOM 707 O O . LYS A 1 91 ? -11.045 -2.985 -12.143 1.00 90.88 91 LYS A O 1
ATOM 712 N N . TRP A 1 92 ? -9.153 -2.362 -13.169 1.00 93.81 92 TRP A N 1
ATOM 713 C CA . TRP A 1 92 ? -8.273 -2.876 -12.121 1.00 93.81 92 TRP A CA 1
ATOM 714 C C . TRP A 1 92 ? -8.498 -2.191 -10.766 1.00 93.81 92 TRP A C 1
ATOM 716 O O . TRP A 1 92 ? -8.530 -2.867 -9.742 1.00 93.81 92 TRP A O 1
ATOM 726 N N . LEU A 1 93 ? -8.699 -0.869 -10.776 1.00 92.38 93 LEU A N 1
ATOM 727 C CA . LEU A 1 93 ? -8.910 -0.038 -9.583 1.00 92.38 93 LEU A CA 1
ATOM 728 C C . LEU A 1 93 ? -10.286 0.649 -9.590 1.00 92.38 93 LEU A C 1
ATOM 730 O O . LEU A 1 93 ? -10.445 1.754 -9.077 1.00 92.38 93 LEU A O 1
ATOM 734 N N . GLN A 1 94 ? -11.283 0.009 -10.205 1.00 91.31 94 GLN A N 1
ATOM 735 C CA . GLN A 1 94 ? -12.665 0.483 -10.164 1.00 91.31 94 GLN A CA 1
ATOM 736 C C . GLN A 1 94 ? -13.378 -0.114 -8.956 1.00 91.31 94 GLN A C 1
ATOM 738 O O . GLN A 1 94 ? -13.402 -1.331 -8.782 1.00 91.31 94 GLN A O 1
ATOM 743 N N . PHE A 1 95 ? -13.978 0.752 -8.146 1.00 92.19 95 PHE A N 1
ATOM 744 C CA . PHE A 1 95 ? -14.707 0.369 -6.945 1.00 92.19 95 PHE A CA 1
ATOM 745 C C . PHE A 1 95 ? -16.153 0.844 -7.028 1.00 92.19 95 PHE A C 1
ATOM 747 O O . PHE A 1 95 ? -16.452 1.852 -7.669 1.00 92.19 95 PHE A O 1
ATOM 754 N N . ASP A 1 96 ? -17.034 0.119 -6.349 1.00 91.12 96 ASP A N 1
ATOM 755 C CA . ASP A 1 96 ? -18.383 0.588 -6.066 1.00 91.12 96 ASP A CA 1
ATOM 756 C C . ASP A 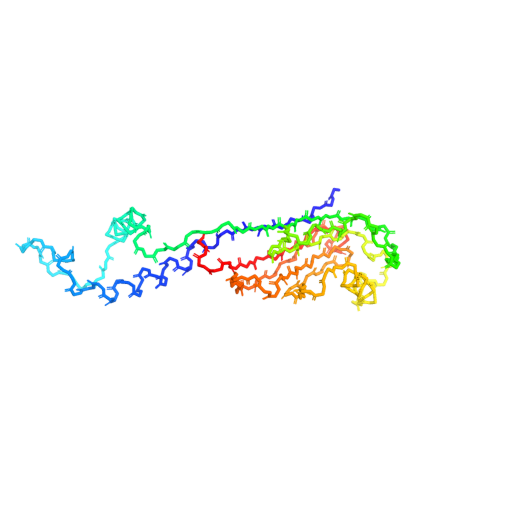1 96 ? -18.321 1.712 -5.019 1.00 91.12 96 ASP A C 1
ATOM 758 O O . ASP A 1 96 ? -17.700 1.550 -3.964 1.00 91.12 96 ASP A O 1
ATOM 762 N N . ASN A 1 97 ? -18.963 2.847 -5.311 1.00 86.88 97 ASN A N 1
ATOM 763 C CA . ASN A 1 97 ? -18.979 4.017 -4.433 1.00 86.88 97 ASN A CA 1
ATOM 764 C C . ASN A 1 97 ? -19.639 3.723 -3.080 1.00 86.88 97 ASN A C 1
ATOM 766 O O . ASN A 1 97 ? -19.254 4.331 -2.080 1.00 86.88 97 ASN A O 1
ATOM 770 N N . ASP A 1 98 ? -20.574 2.771 -3.032 1.00 88.56 98 ASP A N 1
ATOM 771 C CA . ASP A 1 98 ? -21.254 2.387 -1.793 1.00 88.56 98 ASP A CA 1
ATOM 772 C C . ASP A 1 98 ? -20.435 1.384 -0.962 1.00 88.56 98 ASP A C 1
ATOM 774 O O . ASP A 1 98 ? -20.700 1.186 0.225 1.00 88.56 98 ASP A O 1
ATOM 778 N N . ASN A 1 99 ? -19.394 0.779 -1.549 1.00 90.69 99 ASN A N 1
ATOM 779 C CA . ASN A 1 99 ? -18.592 -0.263 -0.910 1.00 90.69 99 ASN A CA 1
ATOM 780 C C . ASN A 1 99 ? -17.079 -0.059 -1.087 1.00 90.69 99 ASN A C 1
ATOM 782 O O . ASN A 1 99 ? -16.324 -0.974 -1.427 1.00 90.69 99 ASN A O 1
ATOM 786 N N . LEU A 1 100 ? -16.614 1.159 -0.815 1.00 96.25 100 LEU A N 1
ATOM 787 C CA . LEU A 1 100 ? -15.196 1.505 -0.876 1.00 96.25 100 LEU A CA 1
ATOM 788 C C . LEU A 1 100 ? -14.376 0.779 0.216 1.00 96.25 100 LEU A C 1
ATOM 790 O O . LEU A 1 100 ? -14.780 0.775 1.388 1.00 96.25 100 LEU A O 1
ATOM 794 N N . PRO A 1 101 ? -13.208 0.190 -0.113 1.00 97.00 101 PRO A N 1
ATOM 795 C CA . PRO A 1 101 ? -12.253 -0.309 0.878 1.00 97.00 101 PRO A CA 1
ATOM 796 C C . PRO A 1 101 ? -11.774 0.788 1.837 1.00 97.00 101 PRO A C 1
ATOM 798 O O . PRO A 1 101 ? -11.559 1.928 1.433 1.00 97.00 101 PRO A O 1
ATOM 801 N N . HIS A 1 102 ? -11.529 0.461 3.102 1.00 96.75 102 HIS A N 1
ATOM 802 C CA . HIS A 1 102 ? -10.911 1.409 4.033 1.00 96.75 102 HIS A CA 1
ATOM 803 C C . HIS A 1 102 ? -9.411 1.582 3.759 1.00 96.75 102 HIS A C 1
ATOM 805 O O . HIS A 1 102 ? -8.885 2.688 3.901 1.00 96.75 102 HIS A O 1
ATOM 811 N N . LEU A 1 103 ? -8.746 0.503 3.336 1.00 97.50 103 LEU A N 1
ATOM 812 C CA . LEU A 1 103 ? -7.340 0.479 2.935 1.00 97.50 103 LEU A CA 1
ATOM 813 C C . LEU A 1 103 ? -7.184 -0.191 1.569 1.00 97.50 103 LEU A C 1
ATOM 815 O O . LEU A 1 103 ? -7.884 -1.157 1.264 1.00 97.50 103 LEU A O 1
ATOM 819 N N . ILE A 1 104 ? -6.248 0.311 0.770 1.00 97.94 104 ILE A N 1
ATOM 820 C CA . ILE A 1 104 ? -5.866 -0.238 -0.533 1.00 97.94 104 ILE A CA 1
ATOM 821 C C . ILE A 1 104 ? -4.351 -0.431 -0.533 1.00 97.94 104 ILE A C 1
ATOM 823 O O . ILE A 1 104 ? -3.614 0.549 -0.464 1.00 97.94 104 ILE A O 1
ATOM 827 N N . ALA A 1 105 ? -3.892 -1.675 -0.636 1.00 97.94 105 ALA A N 1
ATOM 828 C CA . ALA A 1 105 ? -2.486 -2.032 -0.787 1.00 97.94 105 ALA A CA 1
ATOM 829 C C . ALA A 1 105 ? -2.209 -2.493 -2.224 1.00 97.94 105 ALA A C 1
ATOM 831 O O . ALA A 1 105 ? -2.866 -3.404 -2.734 1.00 97.94 105 ALA A O 1
ATOM 832 N N . ILE A 1 106 ? -1.227 -1.871 -2.875 1.00 97.75 106 ILE A N 1
ATOM 833 C CA . ILE A 1 106 ? -0.869 -2.146 -4.270 1.00 97.75 106 ILE A CA 1
ATOM 834 C C . ILE A 1 106 ? 0.608 -2.520 -4.330 1.00 97.75 106 ILE A C 1
ATOM 836 O O . ILE A 1 106 ? 1.472 -1.699 -4.026 1.00 97.75 106 ILE A O 1
ATOM 840 N N . GLY A 1 107 ? 0.892 -3.761 -4.725 1.00 96.31 107 GLY A N 1
ATOM 841 C CA . GLY A 1 107 ? 2.250 -4.264 -4.919 1.00 96.31 107 GLY A CA 1
ATOM 842 C C . GLY A 1 107 ? 2.632 -4.339 -6.396 1.00 96.31 107 GLY A C 1
ATOM 843 O O . GLY A 1 107 ? 1.991 -5.071 -7.148 1.00 96.31 107 GLY A O 1
ATOM 844 N N . LEU A 1 108 ? 3.692 -3.658 -6.820 1.00 94.38 108 LEU A N 1
ATOM 845 C CA . LEU A 1 108 ? 4.228 -3.755 -8.180 1.00 94.38 108 LEU A CA 1
ATOM 846 C C . LEU A 1 108 ? 5.540 -4.547 -8.206 1.00 94.38 108 LEU A C 1
ATOM 848 O O . LEU A 1 108 ? 6.335 -4.480 -7.267 1.00 94.38 108 LEU A O 1
ATOM 852 N N . GLN A 1 109 ? 5.779 -5.290 -9.288 1.00 91.12 109 GLN A N 1
ATOM 853 C CA . GLN A 1 109 ? 7.069 -5.938 -9.560 1.00 91.12 109 GLN A CA 1
ATOM 854 C C . GLN A 1 109 ? 7.620 -5.536 -10.918 1.00 91.12 109 GLN A C 1
ATOM 856 O O . GLN A 1 109 ? 6.864 -5.180 -11.819 1.00 91.12 109 GLN A O 1
ATOM 861 N N . GLU A 1 110 ? 8.942 -5.642 -11.057 1.00 88.81 110 GLU A N 1
ATOM 862 C CA . GLU A 1 110 ? 9.678 -5.254 -12.262 1.00 88.81 110 GLU A CA 1
ATOM 863 C C . GLU A 1 110 ? 9.381 -3.806 -12.682 1.00 88.81 110 GLU A C 1
ATOM 865 O O . GLU A 1 110 ? 9.405 -3.484 -13.859 1.00 88.81 110 GLU A O 1
ATOM 870 N N . MET A 1 111 ? 9.096 -2.915 -11.727 1.00 89.56 111 MET A N 1
ATOM 871 C CA . MET A 1 111 ? 8.771 -1.510 -12.002 1.00 89.56 111 MET A CA 1
ATOM 872 C C . MET A 1 111 ? 9.913 -0.764 -12.698 1.00 89.56 111 MET A C 1
ATOM 874 O O . MET A 1 111 ? 9.676 0.121 -13.519 1.00 89.56 111 MET A O 1
ATOM 878 N N . ASP A 1 112 ? 11.147 -1.161 -12.400 1.00 83.19 112 ASP A N 1
ATOM 879 C CA . ASP A 1 112 ? 12.338 -0.669 -13.064 1.00 83.19 112 ASP A CA 1
ATOM 880 C C . ASP A 1 112 ? 13.284 -1.835 -13.370 1.00 83.19 112 ASP A C 1
ATOM 882 O O . ASP A 1 112 ? 13.597 -2.649 -12.496 1.00 83.19 112 ASP A O 1
ATOM 886 N N . LEU A 1 113 ? 13.696 -1.922 -14.633 1.00 76.94 113 LEU A N 1
ATOM 887 C CA . LEU A 1 113 ? 14.611 -2.932 -15.166 1.00 76.94 113 LEU A CA 1
ATOM 888 C C . LEU A 1 113 ? 15.950 -2.318 -15.605 1.00 76.94 113 LEU A C 1
ATOM 890 O O . LEU A 1 113 ? 16.823 -3.043 -16.088 1.00 76.94 113 LEU A O 1
ATOM 894 N N . ALA A 1 114 ? 16.123 -0.998 -15.480 1.00 69.62 114 ALA A N 1
ATOM 895 C CA . ALA A 1 114 ? 17.335 -0.326 -15.919 1.00 69.62 114 ALA A CA 1
ATOM 896 C C . ALA A 1 114 ? 18.545 -0.783 -15.089 1.00 69.62 114 ALA A C 1
ATOM 898 O O . ALA A 1 114 ? 18.509 -0.800 -13.859 1.00 69.62 114 ALA A O 1
ATOM 899 N N . LEU A 1 115 ? 19.658 -1.102 -15.768 1.00 62.78 115 LEU A N 1
ATOM 900 C CA . LEU A 1 115 ? 20.901 -1.511 -15.100 1.00 62.78 115 LEU A CA 1
ATOM 901 C C . LEU A 1 115 ? 21.416 -0.450 -14.110 1.00 62.78 115 LEU A C 1
ATOM 903 O O . LEU A 1 115 ? 22.019 -0.792 -13.096 1.00 62.78 115 LEU A O 1
ATOM 907 N N . GLY A 1 116 ? 21.155 0.831 -14.391 1.00 61.16 116 GLY A N 1
ATOM 908 C CA . GLY A 1 116 ? 21.533 1.945 -13.521 1.00 61.16 116 GLY A CA 1
ATOM 909 C C . GLY A 1 116 ? 20.838 1.919 -12.159 1.00 61.16 116 GLY A C 1
ATOM 910 O O . GLY A 1 116 ? 21.442 2.339 -11.180 1.00 61.16 116 GLY A O 1
ATOM 911 N N . THR A 1 117 ? 19.635 1.348 -12.061 1.00 57.06 117 THR A N 1
ATOM 912 C CA . THR A 1 117 ? 18.840 1.308 -10.821 1.00 57.06 117 THR A CA 1
ATOM 913 C C . THR A 1 117 ? 19.411 0.334 -9.783 1.00 57.06 117 THR A C 1
ATOM 915 O O . THR A 1 117 ? 19.090 0.420 -8.602 1.00 57.06 117 THR A O 1
ATOM 918 N N . TYR A 1 118 ? 20.323 -0.559 -10.192 1.00 59.81 118 TYR A N 1
ATOM 919 C CA . TYR A 1 118 ? 21.120 -1.383 -9.273 1.00 59.81 118 TYR A CA 1
ATOM 920 C C . TYR A 1 118 ? 22.250 -0.609 -8.583 1.00 59.81 118 TYR A C 1
ATOM 922 O O . TYR A 1 118 ? 22.810 -1.102 -7.606 1.00 59.81 118 TYR A O 1
ATOM 930 N N . VAL A 1 119 ? 22.612 0.567 -9.106 1.00 59.06 119 VAL A N 1
ATOM 931 C CA . VAL A 1 119 ? 23.788 1.346 -8.681 1.00 59.06 119 VAL A CA 1
ATOM 932 C C . VAL A 1 119 ? 23.391 2.724 -8.147 1.00 59.06 119 VAL A C 1
ATOM 934 O O . VAL A 1 119 ? 24.008 3.217 -7.208 1.00 59.06 119 VAL A O 1
ATOM 937 N N . VAL A 1 120 ? 22.360 3.340 -8.728 1.00 61.00 120 VAL A N 1
ATOM 938 C CA . VAL A 1 120 ? 21.859 4.673 -8.388 1.00 61.00 120 VAL A CA 1
ATOM 939 C C . VAL A 1 120 ? 20.353 4.593 -8.200 1.00 61.00 120 VAL A C 1
ATOM 941 O O . VAL A 1 120 ? 19.633 4.076 -9.053 1.00 61.00 120 VAL A O 1
ATOM 944 N N . GLU A 1 121 ? 19.861 5.126 -7.089 1.00 63.94 121 GLU A N 1
ATOM 945 C CA . GLU A 1 121 ? 18.429 5.192 -6.850 1.00 63.94 121 GLU A CA 1
ATOM 946 C C . GLU A 1 121 ? 17.765 6.181 -7.824 1.00 63.94 121 GLU A C 1
ATOM 948 O O . GLU A 1 121 ? 18.062 7.373 -7.817 1.00 63.94 121 GLU A O 1
ATOM 953 N N . ASN A 1 122 ? 16.867 5.679 -8.675 1.00 72.31 122 ASN A N 1
ATOM 954 C CA . ASN A 1 122 ? 16.065 6.481 -9.597 1.00 72.31 122 ASN A CA 1
ATOM 955 C C . ASN A 1 122 ? 14.579 6.367 -9.217 1.00 72.31 122 ASN A C 1
ATOM 957 O O . ASN A 1 122 ? 14.037 5.259 -9.186 1.00 72.31 122 ASN A O 1
ATOM 961 N N . SER A 1 123 ? 13.932 7.498 -8.914 1.00 83.12 123 SER A N 1
ATOM 962 C CA . SER A 1 123 ? 12.517 7.550 -8.522 1.00 83.12 123 SER A CA 1
ATOM 963 C C . SER A 1 123 ? 11.556 7.745 -9.694 1.00 83.12 123 SER A C 1
ATOM 965 O O . SER A 1 123 ? 10.362 7.569 -9.496 1.00 83.12 123 SER A O 1
ATOM 967 N N . ILE A 1 124 ? 12.029 8.033 -10.916 1.00 89.19 124 ILE A N 1
ATOM 968 C CA . ILE A 1 124 ? 11.160 8.427 -12.044 1.00 89.19 124 ILE A CA 1
ATOM 969 C C . ILE A 1 124 ? 10.024 7.420 -12.257 1.00 89.19 124 ILE A C 1
ATOM 971 O O . ILE A 1 124 ? 8.857 7.797 -12.315 1.00 89.19 124 ILE A O 1
ATOM 975 N N . ARG A 1 125 ? 10.344 6.119 -12.304 1.00 90.00 125 ARG A N 1
ATOM 976 C CA . ARG A 1 125 ? 9.329 5.065 -12.457 1.00 90.00 125 ARG A CA 1
ATOM 977 C C . ARG A 1 125 ? 8.358 5.008 -11.283 1.00 90.00 125 ARG A C 1
ATOM 979 O O . ARG A 1 125 ? 7.165 4.821 -11.496 1.00 90.00 125 ARG A O 1
ATOM 986 N N . GLN A 1 126 ? 8.854 5.168 -10.059 1.00 92.44 126 GLN A N 1
ATOM 987 C CA . GLN A 1 126 ? 8.004 5.216 -8.872 1.00 92.44 126 GLN A CA 1
ATOM 988 C C . GLN A 1 126 ? 7.023 6.393 -8.955 1.00 92.44 126 GLN A C 1
ATOM 990 O O . GLN A 1 126 ? 5.833 6.198 -8.725 1.00 92.44 126 GLN A O 1
ATOM 995 N N . ASP A 1 127 ? 7.504 7.577 -9.328 1.00 94.94 127 ASP A N 1
ATOM 996 C CA . ASP A 1 127 ? 6.705 8.801 -9.395 1.00 94.94 127 ASP A CA 1
ATOM 997 C C . ASP A 1 127 ? 5.627 8.712 -10.490 1.00 94.94 127 ASP A C 1
ATOM 999 O O . ASP A 1 127 ? 4.467 9.053 -10.248 1.00 94.94 127 ASP A O 1
ATOM 1003 N N . GLU A 1 128 ? 5.963 8.159 -11.662 1.00 95.94 128 GLU A N 1
ATOM 1004 C CA . GLU A 1 128 ? 5.002 7.877 -12.741 1.00 95.94 128 GLU A CA 1
ATOM 1005 C C . GLU A 1 128 ? 3.875 6.939 -12.275 1.00 95.94 128 GLU A C 1
ATOM 1007 O O . GLU A 1 128 ? 2.686 7.197 -12.515 1.00 95.94 128 GLU A O 1
ATOM 1012 N N . TRP A 1 129 ? 4.238 5.838 -11.605 1.00 96.69 129 TRP A N 1
ATOM 1013 C CA . TRP A 1 129 ? 3.272 4.863 -11.099 1.00 96.69 129 TRP A CA 1
ATOM 1014 C C . TRP A 1 129 ? 2.416 5.452 -9.979 1.00 96.69 129 TRP A C 1
ATOM 1016 O O . TRP A 1 129 ? 1.196 5.311 -10.029 1.00 96.69 129 TRP A O 1
ATOM 1026 N N . LEU A 1 130 ? 3.005 6.167 -9.017 1.00 97.62 130 LEU A N 1
ATOM 1027 C CA . LEU A 1 130 ? 2.267 6.852 -7.950 1.00 97.62 130 LEU A CA 1
ATOM 1028 C C . LEU A 1 130 ? 1.259 7.859 -8.506 1.00 97.62 130 LEU A C 1
ATOM 1030 O O . LEU A 1 130 ? 0.105 7.877 -8.066 1.00 97.62 130 LEU A O 1
ATOM 1034 N N . PHE A 1 131 ? 1.666 8.655 -9.498 1.00 97.50 131 PHE A N 1
ATOM 1035 C CA . PHE A 1 131 ? 0.783 9.599 -10.172 1.00 97.50 131 PHE A CA 1
ATOM 1036 C C . PHE A 1 131 ? -0.402 8.878 -10.821 1.00 97.50 131 PHE A C 1
ATOM 1038 O O . PHE A 1 131 ? -1.556 9.201 -10.537 1.00 97.50 131 PHE A O 1
ATOM 1045 N N . THR A 1 132 ? -0.135 7.853 -11.633 1.00 97.94 132 THR A N 1
ATOM 1046 C CA . THR A 1 132 ? -1.186 7.114 -12.348 1.00 97.94 132 THR A CA 1
ATOM 1047 C C . THR A 1 132 ? -2.139 6.402 -11.393 1.00 97.94 132 THR A C 1
ATOM 1049 O O . THR A 1 132 ? -3.358 6.471 -11.573 1.00 97.94 132 THR A O 1
ATOM 1052 N N . LEU A 1 133 ? -1.605 5.730 -10.367 1.00 98.06 133 LEU A N 1
ATOM 1053 C CA . LEU A 1 133 ? -2.406 5.075 -9.336 1.00 98.06 133 LEU A CA 1
ATOM 1054 C C . LEU A 1 133 ? -3.326 6.092 -8.665 1.00 98.06 133 LEU A C 1
ATOM 1056 O O . LEU A 1 133 ? -4.525 5.847 -8.556 1.00 98.06 133 LEU A O 1
ATOM 1060 N N . LYS A 1 134 ? -2.805 7.267 -8.291 1.00 97.31 134 LYS A N 1
ATOM 1061 C CA . LYS A 1 134 ? -3.620 8.300 -7.654 1.00 97.31 134 LYS A CA 1
ATOM 1062 C C . LYS A 1 134 ? -4.710 8.854 -8.579 1.00 97.31 134 LYS A C 1
ATOM 1064 O O . LYS A 1 134 ? -5.810 9.086 -8.090 1.00 97.31 134 LYS A O 1
ATOM 1069 N N . GLN A 1 135 ? -4.439 9.022 -9.875 1.00 96.81 135 GLN A N 1
ATOM 1070 C CA . GLN A 1 135 ? -5.434 9.469 -10.866 1.00 96.81 135 GLN A CA 1
ATOM 1071 C C . GLN A 1 135 ? -6.547 8.442 -11.122 1.00 96.81 135 GLN A C 1
ATOM 1073 O O . GLN A 1 135 ? -7.648 8.807 -11.521 1.00 96.81 135 GLN A O 1
ATOM 1078 N N . ASN A 1 136 ? -6.270 7.153 -10.914 1.00 96.94 136 ASN A N 1
ATOM 1079 C CA . ASN A 1 136 ? -7.227 6.070 -11.155 1.00 96.94 136 ASN A CA 1
ATOM 1080 C C . ASN A 1 136 ? -7.934 5.586 -9.875 1.00 96.94 136 ASN A C 1
ATOM 1082 O O . ASN A 1 136 ? -8.775 4.693 -9.951 1.00 96.94 136 ASN A O 1
ATOM 1086 N N . LEU A 1 137 ? -7.613 6.159 -8.712 1.00 96.81 137 LEU A N 1
ATOM 1087 C CA . LEU A 1 137 ? -8.299 5.908 -7.445 1.00 96.81 137 LEU A CA 1
ATOM 1088 C C . LEU A 1 137 ? -9.305 7.028 -7.143 1.00 96.81 137 LEU A C 1
ATOM 1090 O O . LEU A 1 137 ? -9.025 8.185 -7.452 1.00 96.81 137 LEU A O 1
ATOM 1094 N N . PRO A 1 138 ? -10.428 6.737 -6.454 1.00 95.56 138 PRO A N 1
ATOM 1095 C CA . PRO A 1 138 ? -11.318 7.780 -5.951 1.00 95.56 138 PRO A CA 1
ATOM 1096 C C . PRO A 1 138 ? -10.569 8.850 -5.134 1.00 95.56 138 PRO A C 1
ATOM 1098 O O . PRO A 1 138 ? -9.655 8.542 -4.361 1.00 95.56 138 PRO A O 1
ATOM 1101 N N . ASP A 1 139 ? -10.982 10.115 -5.252 1.00 95.06 139 ASP A N 1
ATOM 1102 C CA . ASP A 1 139 ? -10.268 11.258 -4.656 1.00 95.06 139 ASP A CA 1
ATOM 1103 C C . ASP A 1 139 ? -10.078 11.155 -3.139 1.00 95.06 139 ASP A C 1
ATOM 1105 O O . ASP A 1 139 ? -9.066 11.621 -2.608 1.00 95.06 139 ASP A O 1
ATOM 1109 N N . VAL A 1 140 ? -11.010 10.469 -2.472 1.00 96.62 140 VAL A N 1
ATOM 1110 C CA . VAL A 1 140 ? -11.029 10.179 -1.031 1.00 96.62 140 VAL A CA 1
ATOM 1111 C C . VAL A 1 140 ? -9.844 9.342 -0.540 1.00 96.62 140 VAL A C 1
ATOM 1113 O O . VAL A 1 140 ? -9.628 9.268 0.667 1.00 96.62 140 VAL A O 1
ATOM 1116 N N . TYR A 1 141 ? -9.082 8.694 -1.425 1.00 98.12 141 TYR A N 1
ATOM 1117 C CA . TYR A 1 141 ? -7.905 7.922 -1.032 1.00 98.12 141 TYR A CA 1
ATOM 1118 C C . TYR A 1 141 ? -6.655 8.792 -0.927 1.00 98.12 141 TYR A C 1
ATOM 1120 O O . TYR A 1 141 ? -6.280 9.477 -1.879 1.00 98.12 141 TYR A O 1
ATOM 1128 N N . LYS A 1 142 ? -5.951 8.715 0.202 1.00 97.94 142 LYS A N 1
ATOM 1129 C CA . LYS A 1 142 ? -4.650 9.365 0.411 1.00 97.94 142 LYS A CA 1
ATOM 1130 C C . LYS A 1 142 ? -3.572 8.311 0.600 1.00 97.94 142 LYS A C 1
ATOM 1132 O O . LYS A 1 142 ? -3.814 7.317 1.278 1.00 97.94 142 LYS A O 1
ATOM 1137 N N . GLN A 1 143 ? -2.408 8.517 -0.011 1.00 98.31 143 GLN A N 1
ATOM 1138 C CA . GLN A 1 143 ? -1.244 7.675 0.254 1.00 98.31 143 GLN A CA 1
ATOM 1139 C C . GLN A 1 143 ? -0.846 7.854 1.719 1.00 98.31 143 GLN A C 1
ATOM 1141 O O . GLN A 1 143 ? -0.774 8.987 2.192 1.00 98.31 143 GLN A O 1
ATOM 1146 N N . VAL A 1 144 ? -0.616 6.746 2.420 1.00 97.69 144 VAL A N 1
ATOM 1147 C CA . VAL A 1 144 ? -0.195 6.756 3.830 1.00 97.69 144 VAL A CA 1
ATOM 1148 C C . VAL A 1 144 ? 1.193 6.167 4.037 1.00 97.69 144 VAL A C 1
ATOM 1150 O O . VAL A 1 144 ? 1.874 6.601 4.952 1.00 97.69 144 VAL A O 1
ATOM 1153 N N . GLU A 1 145 ? 1.630 5.231 3.189 1.00 97.50 145 GLU A N 1
ATOM 1154 C CA . GLU A 1 145 ? 2.985 4.675 3.251 1.00 97.50 145 GLU A CA 1
ATOM 1155 C C . GLU A 1 145 ? 3.381 4.048 1.906 1.00 97.50 145 GLU A C 1
ATOM 1157 O O . GLU A 1 145 ? 2.517 3.565 1.165 1.00 97.50 145 GLU A O 1
ATOM 1162 N N . CYS A 1 146 ? 4.673 4.038 1.578 1.00 96.56 146 CYS A N 1
ATOM 1163 C CA . CYS A 1 146 ? 5.205 3.246 0.473 1.00 96.56 146 CYS A CA 1
ATOM 1164 C C . CYS A 1 146 ? 6.645 2.783 0.721 1.00 96.56 146 CYS A C 1
ATOM 1166 O O . CYS A 1 146 ? 7.438 3.468 1.355 1.00 96.56 146 CYS A O 1
ATOM 1168 N N . VAL A 1 147 ? 7.012 1.635 0.159 1.00 93.19 147 VAL A N 1
ATOM 1169 C CA . VAL A 1 147 ? 8.354 1.055 0.272 1.00 93.19 147 VAL A CA 1
ATOM 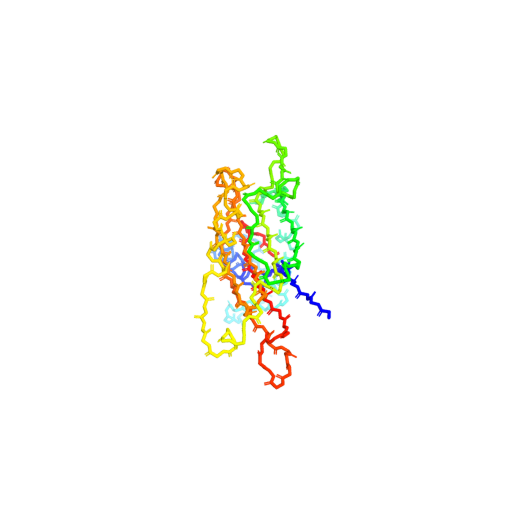1170 C C . VAL A 1 147 ? 8.780 0.438 -1.054 1.00 93.19 147 VAL A C 1
ATOM 1172 O O . VAL A 1 147 ? 7.965 -0.133 -1.785 1.00 93.19 147 VAL A O 1
ATOM 1175 N N . ARG A 1 148 ? 10.073 0.542 -1.372 1.00 90.94 148 ARG A N 1
ATOM 1176 C CA . ARG A 1 148 ? 10.639 0.050 -2.628 1.00 90.94 148 ARG A CA 1
ATOM 1177 C C . ARG A 1 148 ? 11.955 -0.696 -2.424 1.00 90.94 148 ARG A C 1
ATOM 1179 O O . ARG A 1 148 ? 12.793 -0.301 -1.624 1.00 90.94 148 ARG A O 1
ATOM 1186 N N . LEU A 1 149 ? 12.141 -1.744 -3.221 1.00 86.62 149 LEU A N 1
ATOM 1187 C CA . LEU A 1 149 ? 13.397 -2.441 -3.467 1.00 86.62 149 LEU A CA 1
ATOM 1188 C C . LEU A 1 149 ? 13.581 -2.580 -4.977 1.00 86.62 149 LEU A C 1
ATOM 1190 O O . LEU A 1 149 ? 13.036 -3.498 -5.590 1.00 86.62 149 LEU A O 1
ATOM 1194 N N . ILE A 1 150 ? 14.348 -1.669 -5.578 1.00 85.62 150 ILE A N 1
ATOM 1195 C CA . ILE A 1 150 ? 14.599 -1.625 -7.028 1.00 85.62 150 ILE A CA 1
ATOM 1196 C C . ILE A 1 150 ? 13.269 -1.596 -7.805 1.00 85.62 150 ILE A C 1
ATOM 1198 O O . ILE A 1 150 ? 12.593 -0.566 -7.806 1.00 85.62 150 ILE A O 1
ATOM 1202 N N . GLY A 1 151 ? 12.878 -2.713 -8.426 1.00 87.06 151 GLY A N 1
ATOM 1203 C CA . GLY A 1 151 ? 11.634 -2.869 -9.178 1.00 87.06 151 GLY A CA 1
ATOM 1204 C C . GLY A 1 151 ? 10.471 -3.462 -8.375 1.00 87.06 151 GLY A C 1
ATOM 1205 O O . GLY A 1 151 ? 9.401 -3.656 -8.942 1.00 87.06 151 GLY A O 1
ATOM 1206 N N . ILE A 1 152 ? 10.660 -3.788 -7.094 1.00 89.88 152 ILE A N 1
ATOM 1207 C CA . ILE A 1 152 ? 9.611 -4.282 -6.192 1.00 89.88 152 ILE A CA 1
ATOM 1208 C C . ILE A 1 152 ? 9.100 -3.102 -5.373 1.00 89.88 152 ILE A C 1
ATOM 1210 O O . ILE A 1 152 ? 9.869 -2.479 -4.648 1.00 89.88 152 ILE A O 1
ATOM 1214 N N . PHE A 1 153 ? 7.815 -2.792 -5.475 1.00 92.94 153 PHE A N 1
ATOM 1215 C CA . PHE A 1 153 ? 7.205 -1.623 -4.849 1.00 92.94 153 PHE A CA 1
ATOM 1216 C C . PHE A 1 153 ? 5.922 -2.014 -4.125 1.00 92.94 153 PHE A C 1
ATOM 1218 O O . PHE A 1 153 ? 5.175 -2.861 -4.609 1.00 92.94 153 PHE A O 1
ATOM 1225 N N . LEU A 1 154 ? 5.656 -1.400 -2.979 1.00 96.00 154 LEU A N 1
ATOM 1226 C CA . LEU A 1 154 ? 4.407 -1.537 -2.242 1.00 96.00 154 LEU A CA 1
ATOM 1227 C C . LEU A 1 154 ? 3.962 -0.152 -1.787 1.00 96.00 154 LEU A C 1
ATOM 1229 O O . LEU A 1 154 ? 4.738 0.572 -1.171 1.00 96.00 154 LEU A O 1
ATOM 1233 N N . VAL A 1 155 ? 2.712 0.200 -2.068 1.00 97.94 155 VAL A N 1
ATOM 1234 C CA . VAL A 1 155 ? 2.089 1.448 -1.619 1.00 97.94 155 VAL A CA 1
ATOM 1235 C C . VAL A 1 155 ? 0.759 1.157 -0.944 1.00 97.94 155 VAL A C 1
ATOM 1237 O O . VAL A 1 155 ? 0.005 0.282 -1.378 1.00 97.94 155 VAL A O 1
ATOM 1240 N N . LEU A 1 156 ? 0.475 1.903 0.119 1.00 98.19 156 LEU A N 1
ATOM 1241 C CA . LEU A 1 156 ? -0.767 1.847 0.867 1.00 98.19 156 LEU A CA 1
ATOM 1242 C C . LEU A 1 156 ? -1.516 3.178 0.752 1.00 98.19 156 LEU A C 1
ATOM 1244 O O . LEU A 1 156 ? -0.957 4.250 1.000 1.00 98.19 156 LEU A O 1
ATOM 1248 N N . TYR A 1 157 ? -2.805 3.097 0.433 1.00 98.56 157 TYR A N 1
ATOM 1249 C CA . TYR A 1 157 ? -3.739 4.215 0.460 1.00 98.56 157 TYR A CA 1
ATOM 1250 C C . TYR A 1 157 ? -4.826 3.989 1.512 1.00 98.56 157 TYR A C 1
ATOM 1252 O O . TYR A 1 157 ? -5.331 2.877 1.671 1.00 98.56 157 TYR A O 1
ATOM 1260 N N . LYS A 1 158 ? -5.235 5.061 2.193 1.00 98.12 158 LYS A N 1
ATOM 1261 C CA . LYS A 1 158 ? -6.341 5.079 3.157 1.00 98.12 158 LYS A CA 1
ATOM 1262 C C . LYS A 1 158 ? -7.503 5.904 2.634 1.00 98.12 158 LYS A C 1
ATOM 1264 O O . LYS A 1 158 ? -7.305 7.013 2.142 1.00 98.12 158 LYS A O 1
ATOM 1269 N N . HIS A 1 159 ? -8.715 5.391 2.815 1.00 97.94 159 HIS A N 1
ATOM 1270 C CA . HIS A 1 159 ? -9.936 6.165 2.643 1.00 97.94 159 HIS A CA 1
ATOM 1271 C C . HIS A 1 159 ? -10.032 7.227 3.751 1.00 97.94 159 HIS A C 1
ATOM 1273 O O . HIS A 1 159 ? -10.210 6.911 4.931 1.00 97.94 159 HIS A O 1
ATOM 1279 N N . GLU A 1 160 ? -9.903 8.499 3.386 1.00 96.06 160 GLU A N 1
ATOM 1280 C CA . GLU A 1 160 ? -9.762 9.624 4.319 1.00 96.06 160 GLU A CA 1
ATOM 1281 C C . GLU A 1 160 ? -10.956 9.747 5.275 1.00 96.06 160 GLU A C 1
ATOM 1283 O O . GLU A 1 160 ? -10.776 9.978 6.468 1.00 96.06 160 GLU A O 1
ATOM 1288 N N . LYS A 1 161 ? -12.170 9.472 4.782 1.00 95.00 161 LYS A N 1
ATOM 1289 C CA . LYS A 1 161 ? -13.412 9.527 5.573 1.00 95.00 161 LYS A CA 1
ATOM 1290 C C . LYS A 1 161 ? -13.694 8.252 6.378 1.00 95.00 161 LYS A C 1
ATOM 1292 O O . LYS A 1 161 ? -14.679 8.206 7.113 1.00 95.00 161 LYS A O 1
ATOM 1297 N N . ALA A 1 162 ? -12.893 7.192 6.224 1.00 94.62 162 ALA A N 1
ATOM 1298 C CA . ALA A 1 162 ? -13.084 5.979 7.013 1.00 94.62 162 ALA A CA 1
ATOM 1299 C C . ALA A 1 162 ? -12.695 6.257 8.468 1.00 94.62 162 ALA A C 1
ATOM 1301 O O . ALA A 1 162 ? -11.617 6.794 8.732 1.00 94.62 162 ALA A O 1
ATOM 1302 N N . LYS A 1 163 ? -13.554 5.839 9.404 1.00 93.25 163 LYS A N 1
ATOM 1303 C CA . LYS A 1 163 ? -13.371 6.044 10.851 1.00 93.25 163 LYS A CA 1
ATOM 1304 C C . LYS A 1 163 ? -12.235 5.213 11.461 1.00 93.25 163 LYS A C 1
ATOM 1306 O O . LYS A 1 163 ? -12.021 5.289 12.663 1.00 93.25 163 LYS A O 1
ATOM 1311 N N . ILE A 1 164 ? -11.515 4.435 10.650 1.00 93.56 164 ILE A N 1
ATOM 1312 C CA . ILE A 1 164 ? -10.339 3.704 11.109 1.00 93.56 164 ILE A CA 1
ATOM 1313 C C . ILE A 1 164 ? -9.160 4.665 11.329 1.00 93.56 164 ILE A C 1
ATOM 1315 O O . ILE A 1 164 ? -8.885 5.544 10.502 1.00 93.56 164 ILE A O 1
ATOM 1319 N N . ARG A 1 165 ? -8.445 4.473 12.434 1.00 92.81 165 ARG A N 1
ATOM 1320 C CA . ARG A 1 165 ? -7.124 5.040 12.709 1.00 92.81 165 ARG A CA 1
ATOM 1321 C C . ARG A 1 165 ? -6.072 4.087 12.153 1.00 92.81 165 ARG A C 1
ATOM 1323 O O . ARG A 1 165 ? -6.242 2.879 12.237 1.00 92.81 165 ARG A O 1
ATOM 1330 N N . VAL A 1 166 ? -5.004 4.627 11.583 1.00 93.62 166 VAL A N 1
ATOM 1331 C CA . VAL A 1 166 ? -3.812 3.852 11.220 1.00 93.62 166 VAL A CA 1
ATOM 1332 C C . VAL A 1 166 ? -2.597 4.528 11.836 1.00 93.62 166 VAL A C 1
ATOM 1334 O O . VAL A 1 166 ? -2.504 5.756 11.787 1.00 93.62 166 VAL A O 1
ATOM 1337 N N . SER A 1 167 ? -1.717 3.756 12.460 1.00 92.25 167 SER A N 1
ATOM 1338 C CA . SER A 1 167 ? -0.503 4.248 13.120 1.00 92.25 167 SER A CA 1
ATOM 1339 C C . SER A 1 167 ? 0.619 3.216 13.057 1.00 92.25 167 SER A C 1
ATOM 1341 O O . SER A 1 167 ? 0.429 2.122 12.530 1.00 92.25 167 SER A O 1
ATOM 1343 N N . ASP A 1 168 ? 1.783 3.583 13.598 1.00 91.06 168 ASP A N 1
ATOM 1344 C CA . ASP A 1 168 ? 2.901 2.664 13.851 1.00 91.06 168 ASP A CA 1
ATOM 1345 C C . ASP A 1 168 ? 3.366 1.930 12.589 1.00 91.06 168 ASP A C 1
ATOM 1347 O O . ASP A 1 168 ? 3.542 0.712 12.557 1.00 91.06 168 ASP A O 1
ATOM 1351 N N . PHE A 1 169 ? 3.530 2.711 11.520 1.00 91.31 169 PHE A N 1
ATOM 1352 C CA . PHE A 1 169 ? 4.044 2.225 10.251 1.00 91.31 169 PHE A CA 1
ATOM 1353 C C . PHE A 1 169 ? 5.503 1.793 10.400 1.00 91.31 169 PHE A C 1
ATOM 1355 O O . PHE A 1 169 ? 6.357 2.588 10.793 1.00 91.31 169 PHE A O 1
ATOM 1362 N N . CYS A 1 170 ? 5.795 0.549 10.024 1.00 91.56 170 CYS A N 1
ATOM 1363 C CA . CYS A 1 170 ? 7.158 0.060 9.853 1.00 91.56 170 CYS A CA 1
ATOM 1364 C C . CYS A 1 170 ? 7.312 -0.520 8.452 1.00 91.56 170 CYS A C 1
ATOM 1366 O O . CYS A 1 170 ? 6.436 -1.233 7.959 1.00 91.56 170 CYS A O 1
ATOM 1368 N N . THR A 1 171 ? 8.453 -0.253 7.823 1.00 90.25 171 THR A N 1
ATOM 1369 C CA . THR A 1 171 ? 8.785 -0.794 6.507 1.00 90.25 171 THR A CA 1
ATOM 1370 C C . THR A 1 171 ? 9.997 -1.710 6.594 1.00 90.25 171 THR A C 1
ATOM 1372 O O . THR A 1 171 ? 10.884 -1.541 7.431 1.00 90.25 171 THR A O 1
ATOM 1375 N N . SER A 1 172 ? 10.026 -2.733 5.747 1.00 87.44 172 SER A N 1
ATOM 1376 C CA . SER A 1 172 ? 11.151 -3.661 5.663 1.00 87.44 172 SER A CA 1
ATOM 1377 C C . SER A 1 172 ? 11.447 -4.026 4.220 1.00 87.44 172 SER A C 1
ATOM 1379 O O . SER A 1 172 ? 10.563 -4.042 3.361 1.00 87.44 172 SER A O 1
ATOM 1381 N N . VAL A 1 173 ? 12.720 -4.310 3.958 1.00 87.25 173 VAL A N 1
ATOM 1382 C CA . VAL A 1 173 ? 13.239 -4.630 2.634 1.00 87.25 173 VAL A CA 1
ATOM 1383 C C . VAL A 1 173 ? 14.213 -5.795 2.755 1.00 87.25 173 VAL A C 1
ATOM 138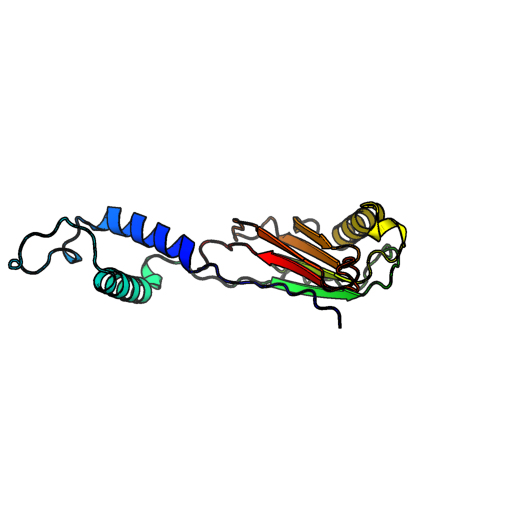5 O O . VAL A 1 173 ? 15.148 -5.750 3.551 1.00 87.25 173 VAL A O 1
ATOM 1388 N N . VAL A 1 174 ? 14.017 -6.838 1.948 1.00 86.25 174 VAL A N 1
ATOM 1389 C CA . VAL A 1 174 ? 14.886 -8.020 1.926 1.00 86.25 174 VAL A CA 1
ATOM 1390 C C . VAL A 1 174 ? 15.341 -8.293 0.501 1.00 86.25 174 VAL A C 1
ATOM 1392 O O . VAL A 1 174 ? 14.548 -8.720 -0.332 1.00 86.25 174 VAL A O 1
ATOM 1395 N N . ALA A 1 175 ? 16.630 -8.100 0.224 1.00 83.81 175 ALA A N 1
ATOM 1396 C CA . ALA A 1 175 ? 17.249 -8.455 -1.050 1.00 83.81 175 ALA A CA 1
ATOM 1397 C C . ALA A 1 175 ? 17.729 -9.920 -1.051 1.00 83.81 175 ALA A C 1
ATOM 1399 O O . ALA A 1 175 ? 18.570 -10.314 -0.243 1.00 83.81 175 ALA A O 1
ATOM 1400 N N . THR A 1 176 ? 17.230 -10.723 -1.993 1.00 77.88 176 THR A N 1
ATOM 1401 C CA . THR A 1 176 ? 17.570 -12.149 -2.193 1.00 77.88 176 THR A CA 1
ATOM 1402 C C . THR A 1 176 ? 18.216 -12.439 -3.556 1.00 77.88 176 THR A C 1
ATOM 1404 O O . THR A 1 176 ? 18.435 -13.593 -3.916 1.00 77.88 176 THR A O 1
ATOM 1407 N N . GLY A 1 177 ? 18.516 -11.391 -4.326 1.00 67.75 177 GLY A N 1
ATOM 1408 C CA . GLY A 1 177 ? 19.120 -11.449 -5.657 1.00 67.75 177 GLY A CA 1
ATOM 1409 C C . GLY A 1 177 ? 20.511 -12.089 -5.749 1.00 67.75 177 GLY A C 1
ATOM 1410 O O . GLY A 1 177 ? 21.156 -12.367 -4.738 1.00 67.75 177 GLY A O 1
ATOM 1411 N N . PHE A 1 178 ? 21.005 -12.279 -6.980 1.00 59.31 178 PHE A N 1
ATOM 1412 C CA . PHE A 1 178 ? 22.380 -12.750 -7.223 1.00 59.31 178 PHE A CA 1
ATOM 1413 C C . PHE A 1 178 ? 23.373 -11.793 -6.546 1.00 59.31 178 PHE A C 1
ATOM 1415 O O . PHE A 1 178 ? 23.263 -10.583 -6.722 1.00 59.31 178 PHE A O 1
ATOM 1422 N N . LEU A 1 179 ? 24.281 -12.319 -5.713 1.00 61.81 179 LEU A N 1
ATOM 1423 C CA . LEU A 1 179 ? 25.174 -11.535 -4.837 1.00 61.81 179 LEU A CA 1
ATOM 1424 C C . LEU A 1 179 ? 24.457 -10.451 -3.994 1.00 61.81 179 LEU A C 1
ATOM 1426 O O . LEU A 1 179 ? 25.062 -9.447 -3.638 1.00 61.81 179 LEU A O 1
ATOM 1430 N N . ARG A 1 180 ? 23.170 -10.637 -3.662 1.00 59.47 180 ARG A N 1
ATOM 1431 C CA . ARG A 1 180 ? 22.321 -9.649 -2.966 1.00 59.47 180 ARG A CA 1
ATOM 1432 C C . ARG A 1 180 ? 22.121 -8.321 -3.709 1.00 59.47 180 ARG A C 1
ATOM 1434 O O . ARG A 1 180 ? 21.690 -7.359 -3.083 1.00 59.47 180 ARG A O 1
ATOM 1441 N N . PHE A 1 181 ? 22.303 -8.268 -5.033 1.00 58.94 181 PHE A N 1
ATOM 1442 C CA . PHE A 1 181 ? 22.078 -7.057 -5.848 1.00 58.94 181 PHE A CA 1
ATOM 1443 C C . PHE A 1 181 ? 20.607 -6.585 -5.926 1.00 58.94 181 PHE A C 1
ATOM 1445 O O . PHE A 1 181 ? 20.233 -5.892 -6.859 1.00 58.94 181 PHE A O 1
ATOM 1452 N N . GLY A 1 182 ? 19.726 -6.955 -4.989 1.00 57.25 182 GLY A N 1
ATOM 1453 C CA . GLY A 1 182 ? 18.354 -6.430 -4.903 1.00 57.25 182 GLY A CA 1
ATOM 1454 C C . GLY A 1 182 ? 17.432 -6.775 -6.076 1.00 57.25 182 GLY A C 1
ATOM 1455 O O . GLY A 1 182 ? 16.252 -6.448 -6.032 1.00 57.25 182 GLY A O 1
ATOM 1456 N N . ASN A 1 183 ? 17.928 -7.480 -7.101 1.00 63.59 183 ASN A N 1
ATOM 1457 C CA . ASN A 1 183 ? 17.155 -7.848 -8.284 1.00 63.59 183 ASN A CA 1
ATOM 1458 C C . ASN A 1 183 ? 16.083 -8.898 -8.004 1.00 63.59 183 ASN A C 1
ATOM 1460 O O . ASN A 1 183 ? 15.292 -9.176 -8.883 1.00 63.59 183 ASN A O 1
ATOM 1464 N N . LYS A 1 184 ? 16.075 -9.509 -6.820 1.00 74.31 184 LYS A N 1
ATOM 1465 C CA . LYS A 1 184 ? 15.011 -10.359 -6.276 1.00 74.31 184 LYS A CA 1
ATOM 1466 C C . LYS A 1 184 ? 14.927 -10.067 -4.788 1.00 74.31 184 LYS A C 1
ATOM 1468 O O . LYS A 1 184 ? 15.931 -9.677 -4.187 1.00 74.31 184 LYS A O 1
ATOM 1473 N N . GLY A 1 185 ? 13.753 -10.236 -4.201 1.00 82.06 185 GLY A N 1
ATOM 1474 C CA . GLY A 1 185 ? 13.546 -9.876 -2.811 1.00 82.06 185 GLY A CA 1
ATOM 1475 C C . GLY A 1 185 ? 12.085 -9.698 -2.456 1.00 82.06 185 GLY A C 1
ATOM 1476 O O . GLY A 1 185 ? 11.203 -10.204 -3.150 1.00 82.06 185 GLY A O 1
ATOM 1477 N N . GLY A 1 186 ? 11.859 -8.949 -1.388 1.00 85.81 186 GLY A N 1
ATOM 1478 C CA . GLY A 1 186 ? 10.543 -8.535 -0.937 1.00 85.81 186 GLY A CA 1
ATOM 1479 C C . GLY A 1 186 ? 10.614 -7.199 -0.215 1.00 85.81 186 GLY A C 1
ATOM 1480 O O . GLY A 1 186 ? 11.665 -6.797 0.289 1.00 85.81 186 GLY A O 1
ATOM 1481 N N . VAL A 1 187 ? 9.472 -6.530 -0.176 1.00 88.06 187 VAL A N 1
ATOM 1482 C CA . VAL A 1 187 ? 9.229 -5.353 0.653 1.00 88.06 187 VAL A CA 1
ATOM 1483 C C . VAL A 1 187 ? 7.993 -5.615 1.505 1.00 88.06 187 VAL A C 1
ATOM 1485 O O . VAL A 1 187 ? 7.117 -6.374 1.082 1.00 88.06 187 VAL A O 1
ATOM 1488 N N . GLY A 1 188 ? 7.918 -4.998 2.679 1.00 90.88 188 GLY A N 1
ATOM 1489 C CA . GLY A 1 188 ? 6.783 -5.131 3.586 1.00 90.88 188 GLY A CA 1
ATOM 1490 C C . GLY A 1 188 ? 6.469 -3.822 4.296 1.00 90.88 188 GLY A C 1
ATOM 1491 O O . GLY A 1 188 ? 7.377 -3.045 4.587 1.00 90.88 188 GLY A O 1
ATOM 1492 N N . ILE A 1 189 ? 5.183 -3.607 4.572 1.00 92.62 189 ILE A N 1
ATOM 1493 C CA . ILE A 1 189 ? 4.664 -2.545 5.440 1.00 92.62 189 ILE A CA 1
ATOM 1494 C C . ILE A 1 189 ? 3.850 -3.234 6.535 1.00 92.62 189 ILE A C 1
ATOM 1496 O O . ILE A 1 189 ? 2.942 -4.001 6.212 1.00 92.62 189 ILE A O 1
ATOM 1500 N N . SER A 1 190 ? 4.153 -2.950 7.799 1.00 91.38 190 SER A N 1
ATOM 1501 C CA . SER A 1 190 ? 3.285 -3.252 8.940 1.00 91.38 190 SER A CA 1
ATOM 1502 C C . SER A 1 190 ? 2.708 -1.956 9.498 1.00 91.38 190 SER A C 1
ATOM 1504 O O . SER A 1 190 ? 3.353 -0.913 9.418 1.00 91.38 190 SER A O 1
ATOM 1506 N N . LEU A 1 191 ? 1.505 -2.022 10.059 1.00 92.12 191 LEU A N 1
ATOM 1507 C CA . LEU A 1 191 ? 0.839 -0.906 10.726 1.00 92.12 191 LEU A CA 1
ATOM 1508 C C . LEU A 1 191 ? -0.141 -1.430 11.778 1.00 92.12 191 LEU A C 1
ATOM 1510 O O . LEU A 1 191 ? -0.549 -2.590 11.726 1.00 92.12 191 LEU A O 1
ATOM 1514 N N . VAL A 1 192 ? -0.574 -0.545 12.668 1.00 91.25 192 VAL A N 1
ATOM 1515 C CA . VAL A 1 192 ? -1.661 -0.782 13.622 1.00 91.25 192 VAL A CA 1
ATOM 1516 C C . VAL A 1 192 ? -2.936 -0.110 13.107 1.00 91.25 192 VAL A C 1
ATOM 1518 O O . VAL A 1 192 ? -2.892 1.032 12.644 1.00 91.25 192 VAL A O 1
ATOM 1521 N N . ILE A 1 193 ? -4.077 -0.808 13.169 1.00 92.00 193 ILE A N 1
ATOM 1522 C CA . ILE A 1 193 ? -5.392 -0.286 12.765 1.00 92.00 193 ILE A CA 1
ATOM 1523 C C . ILE A 1 193 ? -6.273 -0.130 14.007 1.00 92.00 193 ILE A C 1
ATOM 1525 O O . ILE A 1 193 ? -6.615 -1.106 14.655 1.00 92.00 193 ILE A O 1
ATOM 1529 N N . ASN A 1 194 ? -6.716 1.085 14.330 1.00 90.25 194 ASN A N 1
ATOM 1530 C CA . ASN A 1 194 ? -7.361 1.369 15.618 1.00 90.25 194 ASN A CA 1
ATOM 1531 C C . ASN A 1 194 ? -6.500 0.812 16.761 1.00 90.25 194 ASN A C 1
ATOM 1533 O O . ASN A 1 194 ? -5.319 1.133 16.838 1.00 90.25 194 ASN A O 1
ATOM 1537 N N . ASP A 1 195 ? -7.092 -0.038 17.589 1.00 85.25 195 ASP A N 1
ATOM 1538 C CA . ASP A 1 195 ? -6.440 -0.756 18.671 1.00 85.25 195 ASP A CA 1
ATOM 1539 C C . ASP A 1 195 ? -6.497 -2.268 18.384 1.00 85.25 195 ASP A C 1
ATOM 1541 O O . ASP A 1 195 ? -6.616 -3.069 19.305 1.00 85.25 195 ASP A O 1
ATOM 1545 N N . THR A 1 196 ? -6.478 -2.668 17.096 1.00 68.75 196 THR A N 1
ATOM 1546 C CA . THR A 1 196 ? -6.332 -4.083 16.726 1.00 68.75 196 THR A CA 1
ATOM 1547 C C . THR A 1 196 ? -4.990 -4.580 17.225 1.00 68.75 196 THR A C 1
ATOM 1549 O O . THR A 1 196 ? -3.948 -4.029 16.856 1.00 68.75 196 THR A O 1
ATOM 1552 N N . LEU A 1 197 ? -5.072 -5.615 18.048 1.00 54.44 197 LEU A N 1
ATOM 1553 C CA . LEU A 1 197 ? -3.972 -6.297 18.708 1.00 54.44 197 LEU A CA 1
ATOM 1554 C C . LEU A 1 197 ? -3.348 -7.279 17.737 1.00 54.44 197 LEU A C 1
ATOM 1556 O O . LEU A 1 197 ? -4.131 -8.040 17.128 1.00 54.44 197 LEU A O 1
#

Foldseek 3Di:
DADADAPQDQPVPPLLVVCLVVVCVVCVPPPVPDDDPDDDDDDPDDDPVRSVVVVVVCVVCCVVPDDDDDAFEAEDEEEPQCDQDDLEPPPPQDDDPVDDGQKYKYKYAPLHDDPCCLPDPDCPSVVRVVVSVCSHHPVQWDWDDKDDQRRIIMTMIGRNPDPKDKADKDKDWAQPDDVSSSNHTYIYIYIDIHSRD

Sequence (197 aa):
MWLAVLLLTPIAYAAYSYISNTLYAKFKGMTFYASPAGTSNSNGVPSASDDQFIDDILHGHEHRFCNFSDVRVFVTTFNVNGRAPPEKLGKWLQFDNDNLPHLIAIGLQEMDLALGTYVVENSIRQDEWLFTLKQNLPDVYKQVECVRLIGIFLVLYKHEKAKIRVSDFCTSVVATGFLRFGNKGGVGISLVINDTL

pLDDT: mean 76.58, std 21.83, range [31.52, 98.56]